Protein AF-A0A4D9DDW2-F1 (afdb_monomer_lite)

InterPro domains:
  IPR003000 Sirtuin family [PF02146] (9-164)
  IPR026590 Sirtuin family, catalytic core domain [PS50305] (1-225)
  IPR026591 Sirtuin, catalytic core small domain superfamily [G3DSA:3.30.1600.10] (3-134)
  IPR029035 DHS-like NAD/FAD-binding domain superfamily [SSF52467] (3-214)
  IPR050134 NAD-dependent sirtuin protein deacylases [PTHR11085] (6-214)

Foldseek 3Di:
DQQVVVLLVDAAALLLLLLQCCVPVLNQDQAAEDCDQSCNNVVSPNDHYQNQFYHQQWKAFPPPRDIDGVVVQVVVQCVQCVVQCVVQPDPPQDDADPNRDTDRPPRDCPSRDHDADPVPRGDMDRGGADVVGDRDPVSLVVLLVSLVPHQAEEAAADQCPDVSVVVSQVVCLVVVREYEYEYADHHVCVVVVRDYHYDRDHRSVVSSVVSVVSVVVVVVVVVVD

Radius of gyration: 20.74 Å; chains: 1; bounding box: 51×39×64 Å

Sequence (225 aa):
MLGYHRFSRAQPNKGHRALAALENDVGTLGLIISQNVDGLHQRAGSKRVLDLHGRNDRIVCLSCGLQIPRRGFQAALEELNQQWVRQNVPATTLEMFSDGDVDLENAVFEDFAVPSCEACGGVLKPAVVFYGDVVPSAVVQEAFAAVDAADAVLVAGTSLMVYSSWRFVLDSAKKGKPILVVNQGQTRAEREGVPHLKIEKGCGEVLEGAVQALLGSRVEQCEGR

pLDDT: mean 90.43, std 12.11, range [44.06, 98.69]

Organism: NCBI:txid1027361

Secondary structure (DSSP, 8-state):
-HHHHHHHH----HHHHHHHHIIIII-----EEE--SS-HHHHTT--SEEETTEEEEEEEETTT--EEEHHHHHHHHHHHTHHHHHHHS-TT---B-TTS-B--TT---TT---PPPTTTSPPEEEEE--TTPPPPHHHHHHHHHHHHH-S-EEEES----SHHHHHHHHHHHHTT--EEEE-SS--HHHHTT---EEE-S-HHHHHHHHHHHHHHHHHHHHHT-

Structure (mmCIF, N/CA/C/O backbone):
data_AF-A0A4D9DDW2-F1
#
_entry.id   AF-A0A4D9DDW2-F1
#
loop_
_atom_site.group_PDB
_atom_site.id
_atom_site.type_symbol
_atom_site.label_atom_id
_atom_site.label_alt_id
_atom_site.label_comp_id
_atom_site.label_asym_id
_atom_site.label_entity_id
_atom_site.label_seq_id
_atom_site.pdbx_PDB_ins_code
_atom_site.Cartn_x
_atom_site.Cartn_y
_atom_site.Cartn_z
_atom_site.occupancy
_atom_site.B_iso_or_equiv
_atom_site.auth_seq_id
_atom_site.auth_comp_id
_atom_site.auth_asym_id
_atom_site.auth_atom_id
_atom_site.pdbx_PDB_model_num
ATOM 1 N N . MET A 1 1 ? 15.566 0.451 -13.259 1.00 63.38 1 MET A N 1
ATOM 2 C CA . MET A 1 1 ? 16.609 -0.604 -13.284 1.00 63.38 1 MET A CA 1
ATOM 3 C C . MET A 1 1 ? 17.452 -0.562 -12.015 1.00 63.38 1 MET A C 1
ATOM 5 O O . MET A 1 1 ? 17.464 -1.527 -11.268 1.00 63.38 1 MET A O 1
ATOM 9 N N . LEU A 1 2 ? 18.078 0.577 -11.717 1.00 69.81 2 LEU A N 1
ATOM 10 C CA . LEU A 1 2 ? 19.016 0.715 -10.601 1.00 69.81 2 LEU A CA 1
ATOM 11 C C . LEU A 1 2 ? 18.369 0.584 -9.209 1.00 69.81 2 LEU A C 1
ATOM 13 O O . LEU A 1 2 ? 18.884 -0.151 -8.368 1.00 69.81 2 LEU A O 1
ATOM 17 N N . GLY A 1 3 ? 17.213 1.205 -8.963 1.00 73.31 3 GLY A N 1
ATOM 18 C CA . GLY A 1 3 ? 16.612 1.141 -7.627 1.00 73.31 3 GLY A CA 1
ATOM 19 C C . GLY A 1 3 ? 15.813 -0.128 -7.310 1.00 73.31 3 GLY A C 1
ATOM 20 O O . GLY A 1 3 ? 15.573 -0.425 -6.137 1.00 73.31 3 GLY A O 1
ATOM 21 N N . TYR A 1 4 ? 15.496 -0.961 -8.310 1.00 78.75 4 TYR A N 1
ATOM 22 C CA . TYR A 1 4 ? 14.772 -2.218 -8.081 1.00 78.75 4 TYR A CA 1
ATOM 23 C C . TYR A 1 4 ? 15.550 -3.185 -7.175 1.00 78.75 4 TYR A C 1
ATOM 25 O O . TYR A 1 4 ? 14.960 -3.850 -6.323 1.00 78.75 4 TYR A O 1
ATOM 33 N N . HIS A 1 5 ? 16.882 -3.251 -7.300 1.00 75.38 5 HIS A N 1
ATOM 34 C CA . HIS A 1 5 ? 17.701 -4.150 -6.477 1.00 75.38 5 HIS A CA 1
ATOM 35 C C . HIS A 1 5 ? 17.573 -3.852 -4.985 1.00 75.38 5 HIS A C 1
ATOM 37 O O . HIS A 1 5 ? 17.355 -4.774 -4.201 1.00 75.38 5 HIS A O 1
ATOM 43 N N . ARG A 1 6 ? 17.663 -2.582 -4.572 1.00 72.62 6 ARG A N 1
ATOM 44 C CA . ARG A 1 6 ? 17.485 -2.221 -3.154 1.00 72.62 6 ARG A CA 1
ATOM 45 C C . ARG A 1 6 ? 16.043 -2.430 -2.705 1.00 72.62 6 ARG A C 1
ATOM 47 O O . ARG A 1 6 ? 15.831 -3.020 -1.648 1.00 72.62 6 ARG A O 1
ATOM 54 N N . PHE A 1 7 ? 15.077 -2.033 -3.530 1.00 79.12 7 PHE A N 1
ATOM 55 C CA . PHE A 1 7 ? 13.654 -2.227 -3.258 1.00 79.12 7 PHE A CA 1
ATOM 56 C C . PHE A 1 7 ? 13.311 -3.704 -3.000 1.00 79.12 7 PHE A C 1
ATOM 58 O O . PHE A 1 7 ? 12.722 -4.046 -1.978 1.00 79.12 7 PHE A O 1
ATOM 65 N N . SER A 1 8 ? 13.785 -4.611 -3.860 1.00 83.44 8 SER A N 1
ATOM 66 C CA . SER A 1 8 ? 13.561 -6.059 -3.736 1.00 83.44 8 SER A CA 1
ATOM 67 C C . SER A 1 8 ? 14.172 -6.688 -2.474 1.00 83.44 8 SER A C 1
ATOM 69 O O . SER A 1 8 ? 13.713 -7.736 -2.017 1.00 83.44 8 SER A O 1
ATOM 71 N N . ARG A 1 9 ? 15.194 -6.052 -1.884 1.00 86.94 9 ARG A N 1
ATOM 72 C CA . ARG A 1 9 ? 15.900 -6.527 -0.682 1.00 86.94 9 ARG A CA 1
ATOM 73 C C . ARG A 1 9 ? 15.288 -6.024 0.621 1.00 86.94 9 ARG A C 1
ATOM 75 O O . ARG A 1 9 ? 15.605 -6.593 1.668 1.00 86.94 9 ARG A O 1
ATOM 82 N N . ALA A 1 10 ? 14.434 -4.997 0.571 1.00 90.19 10 ALA A N 1
ATOM 83 C CA . ALA A 1 10 ? 13.737 -4.471 1.743 1.00 90.19 10 ALA A CA 1
ATOM 84 C C . ALA A 1 10 ? 13.052 -5.612 2.501 1.00 90.19 10 ALA A C 1
ATOM 86 O O . ALA A 1 10 ? 12.566 -6.547 1.874 1.00 90.19 10 ALA A O 1
ATOM 87 N N . GLN A 1 11 ? 13.034 -5.579 3.832 1.00 95.31 11 GLN A N 1
ATOM 88 C CA . GLN A 1 11 ? 12.403 -6.616 4.654 1.00 95.31 11 GLN A CA 1
ATOM 89 C C . GLN A 1 11 ? 11.214 -6.037 5.418 1.00 95.31 11 GLN A C 1
ATOM 91 O O . GLN A 1 11 ? 11.237 -4.851 5.759 1.00 95.31 11 GLN A O 1
ATOM 96 N N . PRO A 1 12 ? 10.191 -6.851 5.731 1.00 97.44 12 PRO A N 1
ATOM 97 C CA . PRO A 1 12 ? 9.086 -6.374 6.540 1.00 97.44 12 PRO A CA 1
ATOM 98 C C . PRO A 1 12 ? 9.572 -5.863 7.900 1.00 97.44 12 PRO A C 1
ATOM 100 O O . PRO A 1 12 ? 10.437 -6.464 8.543 1.00 97.44 12 PRO A O 1
ATOM 103 N N . ASN A 1 13 ? 9.005 -4.750 8.354 1.00 96.62 13 ASN A N 1
ATOM 104 C CA . ASN A 1 13 ? 9.287 -4.178 9.673 1.00 96.62 13 ASN A CA 1
ATOM 105 C C . ASN A 1 13 ? 8.282 -4.675 10.736 1.00 96.62 13 ASN A C 1
ATOM 107 O O . ASN A 1 13 ? 7.424 -5.518 10.459 1.00 96.62 13 ASN A O 1
ATOM 111 N N . LYS A 1 14 ? 8.389 -4.142 11.960 1.00 97.31 14 LYS A N 1
ATOM 112 C CA . LYS A 1 14 ? 7.496 -4.474 13.082 1.00 97.31 14 LYS A CA 1
ATOM 113 C C . LYS A 1 14 ? 6.016 -4.257 12.762 1.00 97.31 14 LYS A C 1
ATOM 115 O O . LYS A 1 14 ? 5.213 -5.122 13.072 1.00 97.31 14 LYS A O 1
ATOM 120 N N . GLY A 1 15 ? 5.669 -3.159 12.087 1.00 97.50 15 GLY A N 1
ATOM 121 C CA . GLY A 1 15 ? 4.284 -2.854 11.717 1.00 97.50 15 GLY A CA 1
ATOM 122 C C . GLY A 1 15 ? 3.691 -3.895 10.770 1.00 97.50 15 GLY A C 1
ATOM 123 O O . GLY A 1 15 ? 2.582 -4.363 10.996 1.00 97.50 15 GLY A O 1
ATOM 124 N N . HIS A 1 16 ? 4.453 -4.337 9.765 1.00 98.50 16 HIS A N 1
ATOM 125 C CA . HIS A 1 16 ? 3.994 -5.387 8.850 1.00 98.50 16 HIS A CA 1
ATOM 126 C C . HIS A 1 16 ? 3.735 -6.708 9.583 1.00 98.50 16 HIS A C 1
ATOM 128 O O . HIS A 1 16 ? 2.687 -7.320 9.396 1.00 98.50 16 HIS A O 1
ATOM 134 N N . ARG A 1 17 ? 4.670 -7.125 10.449 1.00 98.44 17 ARG A N 1
ATOM 135 C CA . ARG A 1 17 ? 4.512 -8.341 11.261 1.00 98.44 17 ARG A CA 1
ATOM 136 C C . ARG A 1 17 ? 3.349 -8.228 12.242 1.00 98.44 17 ARG A C 1
ATOM 138 O O . ARG A 1 17 ? 2.599 -9.181 12.393 1.00 98.44 17 ARG A O 1
ATOM 145 N N . ALA A 1 18 ? 3.170 -7.067 12.866 1.00 98.25 18 ALA A N 1
ATOM 146 C CA . ALA A 1 18 ? 2.064 -6.830 13.782 1.00 98.25 18 ALA A CA 1
ATOM 147 C C . ALA A 1 18 ? 0.709 -6.892 13.065 1.00 98.25 18 ALA A C 1
ATOM 149 O O . ALA A 1 18 ? -0.207 -7.528 13.568 1.00 98.25 18 ALA A O 1
ATOM 150 N N . LEU A 1 19 ? 0.581 -6.316 11.864 1.00 98.31 19 LEU A N 1
ATOM 151 C CA . LEU A 1 19 ? -0.639 -6.452 11.059 1.00 98.31 19 LEU A CA 1
ATOM 152 C C . LEU A 1 19 ? -0.903 -7.913 10.669 1.00 98.31 19 LEU A C 1
ATOM 154 O O . LEU A 1 19 ? -2.036 -8.374 10.778 1.00 98.31 19 LEU A O 1
ATOM 158 N N . ALA A 1 20 ? 0.131 -8.663 10.280 1.00 98.38 20 ALA A N 1
ATOM 159 C CA . ALA A 1 20 ? -0.001 -10.094 10.019 1.00 98.38 20 ALA A CA 1
ATOM 160 C C . ALA A 1 20 ? -0.445 -10.877 11.270 1.00 98.38 20 ALA A C 1
ATOM 162 O O . ALA A 1 20 ? -1.274 -11.774 11.149 1.00 98.38 20 ALA A O 1
ATOM 163 N N . ALA A 1 21 ? 0.038 -10.523 12.463 1.00 97.94 21 ALA A N 1
ATOM 164 C CA . ALA A 1 21 ? -0.393 -11.138 13.719 1.00 97.94 21 ALA A CA 1
ATOM 165 C C . ALA A 1 21 ? -1.830 -10.739 14.110 1.00 97.94 21 ALA A C 1
ATOM 167 O O . ALA A 1 21 ? -2.610 -11.581 14.551 1.00 97.94 21 ALA A O 1
ATOM 168 N N . LEU A 1 22 ? -2.234 -9.481 13.891 1.00 97.69 22 LEU A N 1
ATOM 169 C CA . LEU A 1 22 ? -3.623 -9.045 14.098 1.00 97.69 22 LEU A CA 1
ATOM 170 C C . LEU A 1 22 ? -4.607 -9.804 13.194 1.00 97.69 22 LEU A C 1
ATOM 172 O O . LEU A 1 22 ? -5.742 -10.058 13.597 1.00 97.69 22 LEU A O 1
ATOM 176 N N . GLU A 1 23 ? -4.178 -10.176 11.986 1.00 97.75 23 GLU A N 1
ATOM 177 C CA . GLU A 1 23 ? -4.956 -11.007 11.064 1.00 97.75 23 GLU A CA 1
ATOM 178 C C . GLU A 1 23 ? -4.954 -12.485 11.474 1.00 97.75 23 GLU A C 1
ATOM 180 O O . GLU A 1 23 ? -6.019 -13.081 11.609 1.00 97.75 23 GLU A O 1
ATOM 185 N N . ASN A 1 24 ? -3.774 -13.083 11.654 1.00 96.88 24 ASN A N 1
ATOM 186 C CA . ASN A 1 24 ? -3.632 -14.535 11.768 1.00 96.88 24 ASN A CA 1
ATOM 187 C C . ASN A 1 24 ? -3.796 -15.062 13.201 1.00 96.88 24 ASN A C 1
ATOM 189 O O . ASN A 1 24 ? -4.373 -16.132 13.379 1.00 96.88 24 ASN A O 1
ATOM 193 N N . ASP A 1 25 ? -3.309 -14.325 14.200 1.00 96.38 25 ASP A N 1
ATOM 194 C CA . ASP A 1 25 ? -3.212 -14.805 15.586 1.00 96.38 25 ASP A CA 1
ATOM 195 C C . ASP A 1 25 ? -4.316 -14.197 16.462 1.00 96.38 25 ASP A C 1
ATOM 197 O O . ASP A 1 25 ? -4.938 -14.873 17.284 1.00 96.38 25 ASP A O 1
ATOM 201 N N . VAL A 1 26 ? -4.603 -12.905 16.266 1.00 95.81 26 VAL A N 1
ATOM 202 C CA . VAL A 1 26 ? -5.684 -12.210 16.980 1.00 95.81 26 VAL A CA 1
ATOM 203 C C . VAL A 1 26 ? -7.017 -12.369 16.241 1.00 95.81 26 VAL A C 1
ATOM 205 O O . VAL A 1 26 ? -8.050 -12.573 16.877 1.00 95.81 26 VAL A O 1
ATOM 208 N N . GLY A 1 27 ? -7.032 -12.325 14.910 1.00 95.12 27 GLY A N 1
ATOM 209 C CA . GLY A 1 27 ? -8.257 -12.478 14.117 1.00 95.12 27 GLY A CA 1
ATOM 210 C C . GLY A 1 27 ? -9.187 -11.261 14.145 1.00 95.12 27 GLY A C 1
ATOM 211 O O . GLY A 1 27 ? -10.382 -11.404 13.908 1.00 95.12 27 GLY A O 1
ATOM 212 N N . THR A 1 28 ? -8.668 -10.069 14.456 1.00 95.06 28 THR A N 1
ATOM 213 C CA . THR A 1 28 ? -9.441 -8.811 14.471 1.00 95.06 28 THR A CA 1
ATOM 214 C C . THR A 1 28 ? -9.225 -7.961 13.223 1.00 95.06 28 THR A C 1
ATOM 216 O O . THR A 1 28 ? -10.014 -7.056 12.958 1.00 95.06 28 THR A O 1
ATOM 219 N N . LEU A 1 29 ? -8.180 -8.233 12.432 1.00 97.25 29 LEU A N 1
ATOM 220 C CA . LEU A 1 29 ? -7.909 -7.486 11.206 1.00 97.25 29 LEU A CA 1
ATOM 221 C C . LEU A 1 29 ? -8.672 -8.068 10.007 1.00 97.25 29 LEU A C 1
ATOM 223 O O . LEU A 1 29 ? -8.428 -9.192 9.565 1.00 97.25 29 LEU A O 1
ATOM 227 N N . GLY A 1 30 ? -9.588 -7.265 9.461 1.00 97.00 30 GLY A N 1
ATOM 228 C CA . GLY A 1 30 ? -10.365 -7.561 8.256 1.00 97.00 30 GLY A CA 1
ATOM 229 C C . GLY A 1 30 ? -9.503 -7.580 6.992 1.00 97.00 30 GLY A C 1
ATOM 230 O O . GLY A 1 30 ? -9.050 -8.630 6.557 1.00 97.00 30 GLY A O 1
ATOM 231 N N . LEU A 1 31 ? -9.266 -6.419 6.392 1.00 98.31 31 LEU A N 1
ATOM 232 C CA . LEU A 1 31 ? -8.501 -6.272 5.152 1.00 98.31 31 LEU A CA 1
ATOM 233 C C . LEU A 1 31 ? -7.444 -5.181 5.329 1.00 98.31 31 LEU A C 1
ATOM 235 O O . LEU A 1 31 ? -7.731 -4.133 5.907 1.00 98.31 31 LEU A O 1
ATOM 239 N N . ILE A 1 32 ? -6.245 -5.396 4.789 1.00 98.69 32 ILE A N 1
ATOM 240 C CA . ILE A 1 32 ? -5.238 -4.341 4.643 1.00 98.69 32 ILE A CA 1
ATOM 241 C C . ILE A 1 32 ? -5.415 -3.689 3.274 1.00 98.69 32 ILE A C 1
ATOM 243 O O . ILE A 1 32 ? -5.198 -4.336 2.255 1.00 98.69 32 ILE A O 1
ATOM 247 N N . ILE A 1 33 ? -5.752 -2.400 3.241 1.00 98.62 33 ILE A N 1
ATOM 248 C CA . ILE A 1 33 ? -5.715 -1.592 2.015 1.00 98.62 33 ILE A CA 1
ATOM 249 C C . ILE A 1 33 ? -4.378 -0.851 2.001 1.00 98.62 33 ILE A C 1
ATOM 251 O O . ILE A 1 33 ? -4.193 0.108 2.752 1.00 98.62 33 ILE A O 1
ATOM 255 N N . SER A 1 34 ? -3.432 -1.303 1.177 1.00 98.00 34 SER A N 1
ATOM 256 C CA . SER A 1 34 ? -2.082 -0.732 1.145 1.00 98.00 34 SER A CA 1
ATOM 257 C C . SER A 1 34 ? -1.909 0.247 -0.011 1.00 98.00 34 SER A C 1
ATOM 259 O O . SER A 1 34 ? -2.247 -0.054 -1.152 1.00 98.00 34 SER A O 1
ATOM 261 N N . GLN A 1 35 ? -1.356 1.423 0.290 1.00 96.88 35 GLN A N 1
ATOM 262 C CA . GLN A 1 35 ? -0.853 2.369 -0.716 1.00 96.88 35 GLN A CA 1
ATOM 263 C C . GLN A 1 35 ? 0.561 1.997 -1.179 1.00 96.88 35 GLN A C 1
ATOM 265 O O . GLN A 1 35 ? 1.034 2.490 -2.197 1.00 96.88 35 GLN A O 1
ATOM 270 N N . ASN A 1 36 ? 1.253 1.144 -0.425 1.00 95.75 36 ASN A N 1
ATOM 271 C CA . ASN A 1 36 ? 2.618 0.769 -0.741 1.00 95.75 36 ASN A CA 1
ATOM 272 C C . ASN A 1 36 ? 2.625 -0.235 -1.895 1.00 95.75 36 ASN A C 1
ATOM 274 O O . ASN A 1 36 ? 1.768 -1.111 -1.981 1.00 95.75 36 ASN A O 1
ATOM 278 N N . VAL A 1 37 ? 3.653 -0.150 -2.736 1.00 94.94 37 VAL A N 1
ATOM 279 C CA . VAL A 1 37 ? 3.853 -1.048 -3.887 1.00 94.94 37 VAL A CA 1
ATOM 280 C C . VAL A 1 37 ? 4.949 -2.098 -3.636 1.00 94.94 37 VAL A C 1
ATOM 282 O O . VAL A 1 37 ? 5.365 -2.801 -4.559 1.00 94.94 37 VAL A O 1
ATOM 285 N N . ASP A 1 38 ? 5.437 -2.186 -2.391 1.00 93.50 38 ASP A N 1
ATOM 286 C CA . ASP A 1 38 ? 6.614 -2.957 -1.942 1.00 93.50 38 ASP A CA 1
ATOM 287 C C . ASP A 1 38 ? 6.373 -4.439 -1.668 1.00 93.50 38 ASP A C 1
ATOM 289 O O . ASP A 1 38 ? 7.294 -5.259 -1.713 1.00 93.50 38 ASP A O 1
ATOM 293 N N . GLY A 1 39 ? 5.123 -4.789 -1.400 1.00 94.69 39 GLY A N 1
ATOM 294 C CA . GLY A 1 39 ? 4.728 -6.134 -1.051 1.00 94.69 39 GLY A CA 1
ATOM 295 C C . GLY A 1 39 ? 5.246 -6.700 0.248 1.00 94.69 39 GLY A C 1
ATOM 296 O O . GLY A 1 39 ? 5.248 -7.921 0.434 1.00 94.69 39 GLY A O 1
ATOM 297 N N . LEU A 1 40 ? 5.654 -5.833 1.165 1.00 96.94 40 LEU A N 1
ATOM 298 C CA . LEU A 1 40 ? 6.143 -6.239 2.468 1.00 96.94 40 LEU A CA 1
ATOM 299 C C . LEU A 1 40 ? 5.035 -6.807 3.361 1.00 96.94 40 LEU A C 1
ATOM 301 O O . LEU A 1 40 ? 5.341 -7.636 4.214 1.00 96.94 40 LEU A O 1
ATOM 305 N N . HIS A 1 41 ? 3.762 -6.459 3.145 1.00 98.06 41 HIS A N 1
ATOM 306 C CA . HIS A 1 41 ? 2.638 -7.065 3.874 1.00 98.06 41 HIS A CA 1
ATOM 307 C C . HIS A 1 41 ? 2.526 -8.571 3.616 1.00 98.06 41 HIS A C 1
ATOM 309 O O . HIS A 1 41 ? 2.523 -9.372 4.547 1.00 98.06 41 HIS A O 1
ATOM 315 N N . GLN A 1 42 ? 2.514 -8.975 2.347 1.00 97.44 42 GLN A N 1
ATOM 316 C CA . GLN A 1 42 ? 2.413 -10.379 1.952 1.00 97.44 42 GLN A CA 1
ATOM 317 C C . GLN A 1 42 ? 3.653 -11.151 2.406 1.00 97.44 42 GLN A C 1
ATOM 319 O O . GLN A 1 42 ? 3.548 -12.258 2.926 1.00 97.44 42 GLN A O 1
ATOM 324 N N . ARG A 1 43 ? 4.839 -10.537 2.301 1.00 96.75 43 ARG A N 1
ATOM 325 C CA . ARG A 1 43 ? 6.089 -11.123 2.812 1.00 96.75 43 ARG A CA 1
ATOM 326 C C . ARG A 1 43 ? 6.129 -11.238 4.337 1.00 96.75 43 ARG A C 1
ATOM 328 O O . ARG A 1 43 ? 6.865 -12.075 4.846 1.00 96.75 43 ARG A O 1
ATOM 335 N N . ALA A 1 44 ? 5.364 -10.420 5.059 1.00 98.00 44 ALA A N 1
ATOM 336 C CA . ALA A 1 44 ? 5.187 -10.546 6.504 1.00 98.00 44 ALA A CA 1
ATOM 337 C C . ALA A 1 44 ? 4.180 -11.634 6.903 1.00 98.00 44 ALA A C 1
ATOM 339 O O . ALA A 1 44 ? 4.084 -11.942 8.087 1.00 98.00 44 ALA A O 1
ATOM 340 N N . GLY A 1 45 ? 3.443 -12.205 5.943 1.00 98.00 45 GLY A N 1
ATOM 341 C CA . GLY A 1 45 ? 2.436 -13.237 6.182 1.00 98.00 45 GLY A CA 1
ATOM 342 C C . GLY A 1 45 ? 0.992 -12.733 6.228 1.00 98.00 45 GLY A C 1
ATOM 343 O O . GLY A 1 45 ? 0.100 -13.521 6.548 1.00 98.00 45 GLY A O 1
ATOM 344 N N . SER A 1 46 ? 0.729 -11.462 5.903 1.00 98.44 46 SER A N 1
ATOM 345 C CA . SER A 1 46 ? -0.648 -10.992 5.706 1.00 98.44 46 SER A CA 1
ATOM 346 C C . SER A 1 46 ? -1.268 -11.666 4.482 1.00 98.44 46 SER A C 1
ATOM 348 O O . SER A 1 46 ? -0.639 -11.720 3.421 1.00 98.44 46 SER A O 1
ATOM 350 N N . LYS A 1 47 ? -2.498 -12.170 4.612 1.00 97.81 47 LYS A N 1
ATOM 351 C CA . LYS A 1 47 ? -3.182 -12.925 3.547 1.00 97.81 47 LYS A CA 1
ATOM 352 C C . LYS A 1 47 ? -4.216 -12.069 2.830 1.00 97.81 47 LYS A C 1
ATOM 354 O O . LYS A 1 47 ? -4.338 -12.158 1.611 1.00 97.81 47 LYS A O 1
ATOM 359 N N . ARG A 1 48 ? -4.933 -11.216 3.563 1.00 97.81 48 ARG A N 1
ATOM 360 C CA . ARG A 1 48 ? -5.939 -10.298 3.017 1.00 97.81 48 ARG A CA 1
ATOM 361 C C . ARG A 1 48 ? -5.346 -8.905 2.831 1.00 97.81 48 ARG A C 1
ATOM 363 O O . ARG A 1 48 ? -5.445 -8.041 3.704 1.00 97.81 48 ARG A O 1
ATOM 370 N N . VAL A 1 49 ? -4.733 -8.697 1.666 1.00 98.44 49 VAL A N 1
ATOM 371 C CA . VAL A 1 49 ? -4.126 -7.420 1.268 1.00 98.44 49 VAL A CA 1
ATOM 372 C C . VAL A 1 49 ? -4.663 -6.988 -0.091 1.00 98.44 49 VAL A C 1
ATOM 374 O O . VAL A 1 49 ? -4.554 -7.729 -1.065 1.00 98.44 49 VAL A O 1
ATOM 377 N N . LEU A 1 50 ? -5.194 -5.771 -0.147 1.00 98.38 50 LEU A N 1
ATOM 378 C CA . LEU A 1 50 ? -5.586 -5.082 -1.366 1.00 98.38 50 LEU A CA 1
ATOM 379 C C . LEU A 1 50 ? -4.536 -4.014 -1.693 1.00 98.38 50 LEU A C 1
ATOM 381 O O . LEU A 1 50 ? -4.416 -3.006 -0.991 1.00 98.38 50 LEU A O 1
ATOM 385 N N . ASP A 1 51 ? -3.764 -4.243 -2.754 1.00 97.88 51 ASP A N 1
ATOM 386 C CA . ASP A 1 51 ? -2.700 -3.341 -3.199 1.00 97.88 51 ASP A CA 1
ATOM 387 C C . ASP A 1 51 ? -3.299 -2.179 -4.023 1.00 97.88 51 ASP A C 1
ATOM 389 O O . ASP A 1 51 ? -3.406 -2.240 -5.250 1.00 97.88 51 ASP A O 1
ATOM 393 N N . LEU A 1 52 ? -3.722 -1.107 -3.344 1.00 97.56 52 LEU A N 1
ATOM 394 C CA . LEU A 1 52 ? -4.476 0.011 -3.928 1.00 97.56 52 LEU A CA 1
ATOM 395 C C . LEU A 1 52 ? -3.726 0.706 -5.071 1.00 97.56 52 LEU A C 1
ATOM 397 O O . LEU A 1 52 ? -4.345 1.146 -6.038 1.00 97.56 52 LEU A O 1
ATOM 401 N N . HIS A 1 53 ? -2.404 0.839 -4.950 1.00 96.75 53 HIS A N 1
ATOM 402 C CA . HIS A 1 53 ? -1.545 1.457 -5.970 1.00 96.75 53 HIS A CA 1
ATOM 403 C C . HIS A 1 53 ? -0.772 0.421 -6.785 1.00 96.75 53 HIS A C 1
ATOM 405 O O . HIS A 1 53 ? 0.153 0.773 -7.512 1.00 96.75 53 HIS A O 1
ATOM 411 N N . GLY A 1 54 ? -1.176 -0.847 -6.710 1.00 95.31 54 GLY A N 1
ATOM 412 C CA . GLY A 1 54 ? -0.550 -1.937 -7.440 1.00 95.31 54 GLY A CA 1
ATOM 413 C C . GLY A 1 54 ? 0.761 -2.416 -6.817 1.00 95.31 54 GLY A C 1
ATOM 414 O O . GLY A 1 54 ? 0.975 -2.341 -5.610 1.00 95.31 54 GLY A O 1
ATOM 415 N N . ARG A 1 55 ? 1.624 -2.995 -7.652 1.00 93.75 55 ARG A N 1
ATOM 416 C CA . ARG A 1 55 ? 2.742 -3.846 -7.242 1.00 93.75 55 ARG A CA 1
ATOM 417 C C . ARG A 1 55 ? 3.974 -3.647 -8.103 1.00 93.75 55 ARG A C 1
ATOM 419 O O . ARG A 1 55 ? 3.936 -3.880 -9.309 1.00 93.75 55 ARG A O 1
ATOM 426 N N . ASN A 1 56 ? 5.091 -3.292 -7.472 1.00 92.00 56 ASN A N 1
ATOM 427 C CA . ASN A 1 56 ? 6.354 -3.067 -8.174 1.00 92.00 56 ASN A CA 1
ATOM 428 C C . ASN A 1 56 ? 7.125 -4.374 -8.453 1.00 92.00 56 ASN A C 1
ATOM 430 O O . ASN A 1 56 ? 8.022 -4.415 -9.291 1.00 92.00 56 ASN A O 1
ATOM 434 N N . ASP A 1 57 ? 6.758 -5.479 -7.797 1.00 93.19 57 ASP A N 1
ATOM 435 C CA . ASP A 1 57 ? 7.274 -6.822 -8.097 1.00 93.19 57 ASP A CA 1
ATOM 436 C C . ASP A 1 57 ? 6.595 -7.476 -9.317 1.00 93.19 57 ASP A C 1
ATOM 438 O O . ASP A 1 57 ? 6.893 -8.625 -9.659 1.00 93.19 57 ASP A O 1
ATOM 442 N N . ARG A 1 58 ? 5.727 -6.735 -10.020 1.00 94.94 58 ARG A N 1
ATOM 443 C CA . ARG A 1 58 ? 4.997 -7.177 -11.212 1.00 94.94 58 ARG A CA 1
ATOM 444 C C . ARG A 1 58 ? 5.143 -6.195 -12.370 1.00 94.94 58 ARG A C 1
ATOM 446 O O . ARG A 1 58 ? 5.338 -4.993 -12.196 1.00 94.94 58 ARG A O 1
ATOM 453 N N . ILE A 1 59 ? 5.008 -6.734 -13.572 1.00 96.44 59 ILE A N 1
ATOM 454 C CA . ILE A 1 59 ? 4.959 -6.008 -14.838 1.00 96.44 59 ILE A CA 1
ATOM 455 C C . ILE A 1 59 ? 3.643 -6.326 -15.517 1.00 96.44 59 ILE A C 1
ATOM 457 O O . ILE A 1 59 ? 3.222 -7.476 -15.492 1.00 96.44 59 ILE A O 1
ATOM 461 N N . VAL A 1 60 ? 3.019 -5.325 -16.128 1.00 96.69 60 VAL A N 1
ATOM 462 C CA . VAL A 1 60 ? 1.789 -5.459 -16.903 1.00 96.69 60 VAL A CA 1
ATOM 463 C C . VAL A 1 60 ? 2.013 -4.975 -18.332 1.00 96.69 60 VAL A C 1
ATOM 465 O O . VAL A 1 60 ? 2.646 -3.943 -18.560 1.00 96.69 60 VAL A O 1
ATOM 468 N N . CYS A 1 61 ? 1.494 -5.715 -19.308 1.00 97.12 61 CYS A N 1
ATOM 469 C CA . CYS A 1 61 ? 1.394 -5.233 -20.678 1.00 97.12 61 CYS A CA 1
ATOM 470 C C . CYS A 1 61 ? 0.190 -4.306 -20.828 1.00 97.12 61 CYS A C 1
ATOM 472 O O . CYS A 1 61 ? -0.936 -4.694 -20.522 1.00 97.12 61 CYS A O 1
ATOM 474 N N . LEU A 1 62 ? 0.413 -3.108 -21.363 1.00 95.19 62 LEU A N 1
ATOM 475 C CA . LEU A 1 62 ? -0.647 -2.121 -21.574 1.00 95.19 62 LEU A CA 1
ATOM 476 C C . LEU A 1 62 ? -1.584 -2.474 -22.738 1.00 95.19 62 LEU A C 1
ATOM 478 O O . LEU A 1 62 ? -2.676 -1.924 -22.827 1.00 95.19 62 LEU A O 1
ATOM 482 N N . SER A 1 63 ? -1.175 -3.390 -23.619 1.00 97.06 63 SER A N 1
ATOM 483 C CA . SER A 1 63 ? -1.969 -3.803 -24.780 1.00 97.06 63 SER A CA 1
ATOM 484 C C . SER A 1 63 ? -2.848 -5.021 -24.491 1.00 97.06 63 SER A C 1
ATOM 486 O O . SER A 1 63 ? -4.026 -5.012 -24.829 1.00 97.06 63 SER A O 1
ATOM 488 N N . CYS A 1 64 ? -2.296 -6.071 -23.872 1.00 96.75 64 CYS A N 1
ATOM 489 C CA . CYS A 1 64 ? -3.011 -7.337 -23.655 1.00 96.75 64 CYS A CA 1
ATOM 490 C C . CYS A 1 64 ? -3.305 -7.657 -22.181 1.00 96.75 64 CYS A C 1
ATOM 492 O O . CYS A 1 64 ? -3.945 -8.663 -21.893 1.00 96.75 64 CYS A O 1
ATOM 494 N N . GLY A 1 65 ? -2.823 -6.842 -21.237 1.00 95.19 65 GLY A N 1
ATOM 495 C CA . GLY A 1 65 ? -3.046 -7.045 -19.803 1.00 95.19 65 GLY A CA 1
ATOM 496 C C . GLY A 1 65 ? -2.233 -8.178 -19.169 1.00 95.19 65 GLY A C 1
ATOM 497 O O . GLY A 1 65 ? -2.371 -8.407 -17.967 1.00 95.19 65 GLY A O 1
ATOM 498 N N . LEU A 1 66 ? -1.373 -8.872 -19.931 1.00 96.44 66 LEU A N 1
ATOM 499 C CA . LEU A 1 66 ? -0.513 -9.932 -19.400 1.00 96.44 66 LEU A CA 1
ATOM 500 C C . LEU A 1 66 ? 0.321 -9.402 -18.230 1.00 96.44 66 LEU A C 1
ATOM 502 O O . LEU A 1 66 ? 1.025 -8.401 -18.377 1.00 96.44 66 LEU A O 1
ATOM 506 N N . GLN A 1 67 ? 0.265 -10.104 -17.097 1.00 96.31 67 GLN A N 1
ATOM 507 C CA . GLN A 1 67 ? 1.108 -9.822 -15.942 1.00 96.31 67 GLN A CA 1
ATOM 508 C C . GLN A 1 67 ? 2.235 -10.843 -15.817 1.00 96.31 67 GLN A C 1
ATOM 510 O O . GLN A 1 67 ? 1.990 -12.047 -15.856 1.00 96.31 67 GLN A O 1
ATOM 515 N N . ILE A 1 68 ? 3.460 -10.360 -15.618 1.00 96.00 68 ILE A N 1
ATOM 516 C CA . ILE A 1 68 ? 4.653 -11.190 -15.415 1.00 96.00 68 ILE A CA 1
ATOM 517 C C . ILE A 1 68 ? 5.438 -10.730 -14.177 1.00 96.00 68 ILE A C 1
ATOM 519 O O . ILE A 1 68 ? 5.351 -9.559 -13.787 1.00 96.00 68 ILE A O 1
ATOM 523 N N . PRO A 1 69 ? 6.236 -11.609 -13.543 1.00 95.50 69 PRO A N 1
ATOM 524 C CA . PRO A 1 69 ? 7.108 -11.214 -12.442 1.00 95.50 69 PRO A CA 1
ATOM 525 C C . PRO A 1 69 ? 8.145 -10.175 -12.884 1.00 95.50 69 PRO A C 1
ATOM 527 O O . PRO A 1 69 ? 8.854 -10.372 -13.875 1.00 95.50 69 PRO A O 1
ATOM 530 N N . ARG A 1 70 ? 8.318 -9.103 -12.099 1.00 94.19 70 ARG A N 1
ATOM 531 C CA . ARG A 1 70 ? 9.306 -8.053 -12.397 1.00 94.19 70 ARG A CA 1
ATOM 532 C C . ARG A 1 70 ? 10.730 -8.596 -12.433 1.00 94.19 70 ARG A C 1
ATOM 534 O O . ARG A 1 70 ? 11.524 -8.099 -13.216 1.00 94.19 70 ARG A O 1
ATOM 541 N N . ARG A 1 71 ? 11.060 -9.624 -11.642 1.00 92.25 71 ARG A N 1
ATOM 542 C CA . ARG A 1 71 ? 12.416 -10.203 -11.576 1.00 92.25 71 ARG A CA 1
ATOM 543 C C . ARG A 1 71 ? 12.948 -10.644 -12.945 1.00 92.25 71 ARG A C 1
ATOM 545 O O . ARG A 1 71 ? 14.084 -10.320 -13.266 1.00 92.25 71 ARG A O 1
ATOM 552 N N . GLY A 1 72 ? 12.144 -11.371 -13.725 1.00 92.38 72 GLY A N 1
ATOM 553 C CA . GLY A 1 72 ? 12.556 -11.857 -15.047 1.00 92.38 72 GLY A CA 1
ATOM 554 C C . GLY A 1 72 ? 12.733 -10.707 -16.035 1.00 92.38 72 GLY A C 1
ATOM 555 O O . GLY A 1 72 ? 13.787 -10.570 -16.647 1.00 92.38 72 GLY A O 1
ATOM 556 N N . PHE A 1 73 ? 11.746 -9.807 -16.086 1.00 94.25 73 PHE A N 1
ATOM 557 C CA . PHE A 1 73 ? 11.823 -8.585 -16.888 1.00 94.25 73 PHE A CA 1
ATOM 558 C C . PHE A 1 73 ? 13.041 -7.723 -16.523 1.00 94.25 73 PHE A C 1
ATOM 560 O O . PHE A 1 73 ? 13.697 -7.166 -17.393 1.00 94.25 73 PHE A O 1
ATOM 567 N N . GLN A 1 74 ? 13.354 -7.613 -15.231 1.00 92.62 74 GLN A N 1
ATOM 568 C CA . GLN A 1 74 ? 14.466 -6.813 -14.739 1.00 92.62 74 GLN A CA 1
ATOM 569 C C . GLN A 1 74 ? 15.817 -7.375 -15.190 1.00 92.62 74 GLN A C 1
ATOM 571 O O . GLN A 1 74 ? 16.672 -6.594 -15.594 1.00 92.62 74 GLN A O 1
ATOM 576 N N . ALA A 1 75 ? 15.989 -8.699 -15.163 1.00 91.56 75 ALA A N 1
ATOM 577 C CA . ALA A 1 75 ? 17.196 -9.347 -15.672 1.00 91.56 75 ALA A CA 1
ATOM 578 C C . ALA A 1 75 ? 17.367 -9.106 -17.181 1.00 91.56 75 ALA A C 1
ATOM 580 O O . ALA A 1 75 ? 18.440 -8.693 -17.608 1.00 91.56 75 ALA A O 1
ATOM 581 N N . ALA A 1 76 ? 16.293 -9.263 -17.964 1.00 92.94 76 ALA A N 1
ATOM 582 C CA . ALA A 1 76 ? 16.314 -8.983 -19.400 1.00 92.94 76 ALA A CA 1
ATOM 583 C C . ALA A 1 76 ? 16.631 -7.506 -19.699 1.00 92.94 76 ALA A C 1
ATOM 585 O O . ALA A 1 76 ? 17.429 -7.200 -20.580 1.00 92.94 76 ALA A O 1
ATOM 586 N N . LEU A 1 77 ? 16.047 -6.576 -18.934 1.00 92.75 77 LEU A N 1
ATOM 587 C CA . LEU A 1 77 ? 16.338 -5.147 -19.054 1.00 92.75 77 LEU A CA 1
ATOM 588 C C . LEU A 1 77 ? 17.816 -4.848 -18.759 1.00 92.75 77 LEU A C 1
ATOM 590 O O . LEU A 1 77 ? 18.430 -4.060 -19.465 1.00 92.75 77 LEU A O 1
ATOM 594 N N . GLU A 1 78 ? 18.397 -5.457 -17.728 1.00 90.75 78 GLU A N 1
ATOM 595 C CA . GLU A 1 78 ? 19.814 -5.269 -17.388 1.00 90.75 78 GLU A CA 1
ATOM 596 C C . GLU A 1 78 ? 20.747 -5.846 -18.447 1.00 90.75 78 GLU A C 1
ATOM 598 O O . GLU A 1 78 ? 21.738 -5.211 -18.796 1.00 90.75 78 GLU A O 1
ATOM 603 N N . GLU A 1 79 ? 20.417 -7.020 -18.980 1.00 92.12 79 GLU A N 1
ATOM 604 C CA . GLU A 1 79 ? 21.181 -7.674 -20.038 1.00 92.12 79 GLU A CA 1
ATOM 605 C C . GLU A 1 79 ? 21.217 -6.839 -21.322 1.00 92.12 79 GLU A C 1
ATOM 607 O O . GLU A 1 79 ? 22.295 -6.605 -21.865 1.00 92.12 79 GLU A O 1
ATOM 612 N N . LEU A 1 80 ? 20.070 -6.302 -21.748 1.00 93.31 80 LEU A N 1
ATOM 613 C CA . LEU A 1 80 ? 19.986 -5.437 -22.928 1.00 93.31 80 LEU A CA 1
ATOM 614 C C . LEU A 1 80 ? 20.759 -4.119 -22.773 1.00 93.31 80 LEU A C 1
ATOM 616 O O . LEU A 1 80 ? 21.188 -3.546 -23.768 1.00 93.31 80 LEU A O 1
ATOM 620 N N . ASN A 1 81 ? 20.947 -3.636 -21.541 1.00 91.81 81 ASN A N 1
ATOM 621 C CA . ASN A 1 81 ? 21.475 -2.296 -21.269 1.00 91.81 81 ASN A CA 1
ATOM 622 C C . ASN A 1 81 ? 22.833 -2.294 -20.554 1.00 91.81 81 ASN A C 1
ATOM 624 O O . ASN A 1 81 ? 23.230 -1.274 -19.990 1.00 91.81 81 ASN A O 1
ATOM 628 N N . GLN A 1 82 ? 23.584 -3.400 -20.570 1.00 88.50 82 GLN A N 1
ATOM 629 C CA . GLN A 1 82 ? 24.878 -3.475 -19.873 1.00 88.50 82 GLN A CA 1
ATOM 630 C C . GLN A 1 82 ? 25.869 -2.399 -20.336 1.00 88.50 82 GLN A C 1
ATOM 632 O O . GLN A 1 82 ? 26.577 -1.811 -19.518 1.00 88.50 82 GLN A O 1
ATOM 637 N N . GLN A 1 83 ? 25.933 -2.146 -21.645 1.00 88.12 83 GLN A N 1
ATOM 638 C CA . GLN A 1 83 ? 26.805 -1.118 -22.209 1.00 88.12 83 GLN A CA 1
ATOM 639 C C . GLN A 1 83 ? 26.332 0.283 -21.817 1.00 88.12 83 GLN A C 1
ATOM 641 O O . GLN A 1 83 ? 27.137 1.088 -21.350 1.00 88.12 83 GLN A O 1
ATOM 646 N N . TRP A 1 84 ? 25.025 0.528 -21.928 1.00 89.12 84 TRP A N 1
ATOM 647 C CA . TRP A 1 84 ? 24.407 1.793 -21.557 1.00 89.12 84 TRP A CA 1
ATOM 648 C C . TRP A 1 84 ? 24.714 2.174 -20.103 1.00 89.12 84 TRP A C 1
ATOM 650 O O . TRP A 1 84 ? 25.122 3.302 -19.832 1.00 89.12 84 TRP A O 1
ATOM 660 N N . VAL A 1 85 ? 24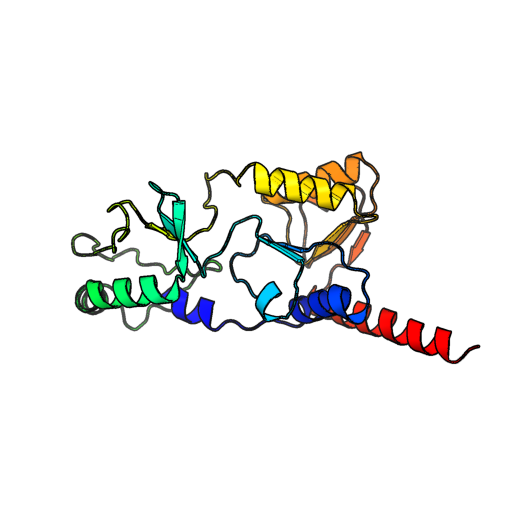.616 1.212 -19.174 1.00 83.69 85 VAL A N 1
ATOM 661 C CA . VAL A 1 85 ? 24.943 1.414 -17.750 1.00 83.69 85 VAL A CA 1
ATOM 662 C C . VAL A 1 85 ? 26.376 1.880 -17.557 1.00 83.69 85 VAL A C 1
ATOM 664 O O . VAL A 1 85 ? 26.611 2.831 -16.819 1.00 83.69 85 VAL A O 1
ATOM 667 N N . ARG A 1 86 ? 27.338 1.228 -18.223 1.00 81.38 86 ARG A N 1
ATOM 668 C CA . ARG A 1 86 ? 28.764 1.569 -18.091 1.00 81.38 86 ARG A CA 1
ATOM 669 C C . ARG A 1 86 ? 29.074 2.988 -18.564 1.00 81.38 86 ARG A C 1
ATOM 671 O O . ARG A 1 86 ? 30.041 3.572 -18.093 1.00 81.38 86 ARG A O 1
ATOM 678 N N . GLN A 1 87 ? 28.292 3.502 -19.509 1.00 83.56 87 GLN A N 1
ATOM 679 C CA . GLN A 1 87 ? 28.499 4.814 -20.113 1.00 83.56 87 GLN A CA 1
ATOM 680 C C . GLN A 1 87 ? 27.763 5.931 -19.365 1.00 83.56 87 GLN A C 1
ATOM 682 O O . GLN A 1 87 ? 28.288 7.035 -19.270 1.00 83.56 87 GLN A O 1
ATOM 687 N N . ASN A 1 88 ? 26.568 5.650 -18.835 1.00 79.69 88 ASN A N 1
ATOM 688 C CA . ASN A 1 88 ? 25.638 6.688 -18.380 1.00 79.69 88 ASN A CA 1
ATOM 689 C C . ASN A 1 88 ? 25.391 6.712 -16.867 1.00 79.69 88 ASN A C 1
ATOM 691 O O . ASN A 1 88 ? 24.772 7.651 -16.374 1.00 79.69 88 ASN A O 1
ATOM 695 N N . VAL A 1 89 ? 25.843 5.705 -16.115 1.00 76.44 89 VAL A N 1
ATOM 696 C CA . VAL A 1 89 ? 25.605 5.627 -14.667 1.00 76.44 89 VAL A CA 1
ATOM 697 C C . VAL A 1 89 ? 26.929 5.809 -13.922 1.00 76.44 89 VAL A C 1
ATOM 699 O O . VAL A 1 89 ? 27.752 4.889 -13.909 1.00 76.44 89 VAL A O 1
ATOM 702 N N . PRO A 1 90 ? 27.162 6.974 -13.284 1.00 71.44 90 PRO A N 1
ATOM 703 C CA . PRO A 1 90 ? 28.321 7.173 -12.425 1.00 71.44 90 PRO A CA 1
ATOM 704 C C . PRO A 1 90 ? 28.395 6.108 -11.328 1.00 71.44 90 PRO A C 1
ATOM 706 O O . PRO A 1 90 ? 27.391 5.744 -10.717 1.00 71.44 90 PRO A O 1
ATOM 709 N N . ALA A 1 91 ? 29.606 5.658 -10.991 1.00 64.56 91 ALA A N 1
ATOM 710 C CA . ALA A 1 91 ? 29.810 4.708 -9.892 1.00 64.56 91 ALA A CA 1
ATOM 711 C C . ALA A 1 91 ? 29.313 5.238 -8.525 1.00 64.56 91 ALA A C 1
ATOM 713 O O . ALA A 1 91 ? 29.143 4.467 -7.583 1.00 64.56 91 ALA A O 1
ATOM 714 N N . THR A 1 92 ? 29.086 6.550 -8.418 1.00 60.16 92 THR A N 1
ATOM 715 C CA . THR A 1 92 ? 28.676 7.269 -7.207 1.00 60.16 92 THR A CA 1
ATOM 716 C C . THR A 1 92 ? 27.172 7.523 -7.102 1.00 60.16 92 THR A C 1
ATOM 718 O O . THR A 1 92 ? 26.759 8.157 -6.133 1.00 60.16 92 THR A O 1
ATOM 721 N N . THR A 1 93 ? 26.340 7.068 -8.047 1.00 63.50 93 THR A N 1
ATOM 722 C CA . THR A 1 93 ? 24.888 7.302 -7.993 1.00 63.50 93 THR A CA 1
ATOM 723 C C . THR A 1 93 ? 24.277 6.598 -6.774 1.00 63.50 93 THR A C 1
ATOM 725 O O . THR A 1 93 ? 24.087 5.380 -6.757 1.00 63.50 93 THR A O 1
ATOM 728 N N . LEU A 1 94 ? 24.024 7.372 -5.715 1.00 52.31 94 LEU A N 1
ATOM 729 C CA . LEU A 1 94 ? 23.604 6.886 -4.396 1.00 52.31 94 LEU A CA 1
ATOM 730 C C . LEU A 1 94 ? 22.237 7.413 -3.948 1.00 52.31 94 LEU A C 1
ATOM 732 O O . LEU A 1 94 ? 21.670 6.836 -3.014 1.00 52.31 94 LEU A O 1
ATOM 736 N N . GLU A 1 95 ? 21.705 8.449 -4.596 1.00 54.31 95 GLU A N 1
ATOM 737 C CA . GLU A 1 95 ? 20.424 9.048 -4.220 1.00 54.31 95 GLU A CA 1
ATOM 738 C C . GLU A 1 95 ? 19.266 8.319 -4.910 1.00 54.31 95 GLU A C 1
ATOM 740 O O . GLU A 1 95 ? 19.206 8.186 -6.132 1.00 54.31 95 GLU A O 1
ATOM 745 N N . MET A 1 96 ? 18.386 7.757 -4.080 1.00 57.16 96 MET A N 1
ATOM 746 C CA . MET A 1 96 ? 17.235 6.951 -4.474 1.00 57.16 96 MET A CA 1
ATOM 747 C C . MET A 1 96 ? 15.981 7.476 -3.786 1.00 57.16 96 MET A C 1
ATOM 749 O O . MET A 1 96 ? 16.002 7.719 -2.577 1.00 57.16 96 MET A O 1
ATOM 753 N N . PHE A 1 97 ? 14.884 7.562 -4.533 1.00 57.47 97 PHE A N 1
ATOM 754 C CA . PHE A 1 97 ? 13.568 7.916 -4.008 1.00 57.47 97 PHE A CA 1
ATOM 755 C C . PHE A 1 97 ? 12.837 6.696 -3.415 1.00 57.47 97 PHE A C 1
ATOM 757 O O . PHE A 1 97 ? 13.283 5.549 -3.524 1.00 57.47 97 PHE A O 1
ATOM 764 N N . SER A 1 98 ? 11.715 6.940 -2.733 1.00 50.91 98 SER A N 1
ATOM 765 C CA . SER A 1 98 ? 10.967 5.929 -1.967 1.00 50.91 98 SER A CA 1
ATOM 766 C C . SER A 1 98 ? 10.261 4.863 -2.817 1.00 50.91 98 SER A C 1
ATOM 768 O O . SER A 1 98 ? 9.976 3.779 -2.310 1.00 50.91 98 SER A O 1
ATOM 770 N N . ASP A 1 99 ? 9.998 5.129 -4.093 1.00 57.00 99 ASP A N 1
ATOM 771 C CA . ASP A 1 99 ? 9.456 4.186 -5.086 1.00 57.00 99 ASP A CA 1
ATOM 772 C C . ASP A 1 99 ? 10.543 3.375 -5.816 1.00 57.00 99 ASP A C 1
ATOM 774 O O . ASP A 1 99 ? 10.238 2.436 -6.559 1.00 57.00 99 ASP A O 1
ATOM 778 N N . GLY A 1 100 ? 11.817 3.670 -5.541 1.00 60.00 100 GLY A N 1
ATOM 779 C CA . GLY A 1 100 ? 12.959 3.030 -6.180 1.00 60.00 100 GLY A CA 1
ATOM 780 C C . GLY A 1 100 ? 13.448 3.745 -7.439 1.00 60.00 100 GLY A C 1
ATOM 781 O O . GLY A 1 100 ? 14.219 3.144 -8.194 1.00 60.00 100 GLY A O 1
ATOM 782 N N . ASP A 1 101 ? 13.049 4.994 -7.664 1.00 67.38 101 ASP A N 1
ATOM 783 C CA . ASP A 1 101 ? 13.63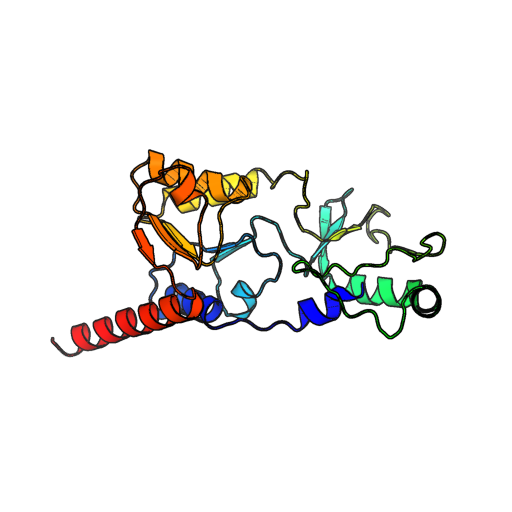4 5.819 -8.715 1.00 67.38 101 ASP A CA 1
ATOM 784 C C . ASP A 1 101 ? 15.046 6.288 -8.347 1.00 67.38 101 ASP A C 1
ATOM 786 O O . ASP A 1 101 ? 15.415 6.416 -7.176 1.00 67.38 101 ASP A O 1
ATOM 790 N N . VAL A 1 102 ? 15.864 6.482 -9.379 1.00 69.25 102 VAL A N 1
ATOM 791 C CA . VAL A 1 102 ? 17.244 6.964 -9.291 1.00 69.25 102 VAL A CA 1
ATOM 792 C C . VAL A 1 102 ? 17.360 8.151 -10.219 1.00 69.25 102 VAL A C 1
ATOM 794 O O . VAL A 1 102 ? 16.967 8.045 -11.382 1.00 69.25 102 VAL A O 1
ATOM 797 N N . ASP A 1 103 ? 17.917 9.243 -9.709 1.00 69.19 103 ASP A N 1
ATOM 798 C CA . ASP A 1 103 ? 18.141 10.424 -10.522 1.00 69.19 103 ASP A CA 1
ATOM 799 C C . ASP A 1 103 ? 19.319 10.216 -11.488 1.00 69.19 103 ASP A C 1
ATOM 801 O O . ASP A 1 103 ? 20.413 9.792 -11.102 1.00 69.19 103 ASP A O 1
ATOM 805 N N . LEU A 1 104 ? 19.053 10.471 -12.767 1.00 72.31 104 LEU A N 1
ATOM 806 C CA . LEU A 1 104 ? 19.968 10.315 -13.892 1.00 72.31 104 LEU A CA 1
ATOM 807 C C . LEU A 1 104 ? 19.868 11.538 -14.819 1.00 72.31 104 LEU A C 1
ATOM 809 O O . LEU A 1 104 ? 19.836 11.384 -16.038 1.00 72.31 104 LEU A O 1
ATOM 813 N N . GLU A 1 105 ? 19.820 12.742 -14.238 1.00 64.56 105 GLU A N 1
ATOM 814 C CA . GLU A 1 105 ? 19.691 14.045 -14.920 1.00 64.56 105 GLU A CA 1
ATOM 815 C C . GLU A 1 105 ? 20.550 14.226 -16.192 1.00 64.56 105 GLU A C 1
ATOM 817 O O . GLU A 1 105 ? 20.141 14.941 -17.102 1.00 64.56 105 GLU A O 1
ATOM 822 N N . ASN A 1 106 ? 21.712 13.567 -16.297 1.00 68.44 106 ASN A N 1
ATOM 823 C CA . ASN A 1 106 ? 22.639 13.703 -17.433 1.00 68.44 106 ASN A CA 1
ATOM 824 C C . ASN A 1 106 ? 22.776 12.442 -18.309 1.00 68.44 106 ASN A C 1
ATOM 826 O O . ASN A 1 106 ? 23.691 12.365 -19.129 1.00 68.44 106 ASN A O 1
ATOM 830 N N . ALA A 1 107 ? 21.923 11.432 -18.129 1.00 74.19 107 ALA A N 1
ATOM 831 C CA . ALA A 1 107 ? 21.996 10.206 -18.919 1.00 74.19 107 ALA A CA 1
ATOM 832 C C . ALA A 1 107 ? 21.386 10.388 -20.321 1.00 74.19 107 ALA A C 1
ATOM 834 O O . ALA A 1 107 ? 20.310 10.964 -20.479 1.00 74.19 107 ALA A O 1
ATOM 835 N N . VAL A 1 108 ? 22.049 9.845 -21.345 1.00 77.69 108 VAL A N 1
ATOM 836 C CA . VAL A 1 108 ? 21.552 9.834 -22.730 1.00 77.69 108 VAL A CA 1
ATOM 837 C C . VAL A 1 108 ? 20.820 8.520 -22.979 1.00 77.69 108 VAL A C 1
ATOM 839 O O . VAL A 1 108 ? 21.430 7.462 -22.896 1.00 77.69 108 VAL A O 1
ATOM 842 N N . PHE A 1 109 ? 19.520 8.555 -23.287 1.00 82.50 109 PHE A N 1
ATOM 843 C CA . PHE A 1 109 ? 18.670 7.352 -23.383 1.00 82.50 109 PHE A CA 1
ATOM 844 C C . PHE A 1 109 ? 18.464 6.810 -24.808 1.00 82.50 109 PHE A C 1
ATOM 846 O O . PHE A 1 109 ? 17.688 5.877 -24.984 1.00 82.50 109 PHE A O 1
ATOM 853 N N . GLU A 1 110 ? 19.137 7.367 -25.818 1.00 83.25 110 GLU A N 1
ATOM 854 C CA . GLU A 1 110 ? 18.948 6.993 -27.234 1.00 83.25 110 GLU A CA 1
ATOM 855 C C . GLU A 1 110 ? 19.200 5.498 -27.495 1.00 83.25 110 GLU A C 1
ATOM 857 O O . GLU A 1 110 ? 18.430 4.862 -28.211 1.00 83.25 110 GLU A O 1
ATOM 862 N N . ASP A 1 111 ? 20.209 4.922 -26.834 1.00 86.19 111 ASP A N 1
ATOM 863 C CA . ASP A 1 111 ? 20.569 3.502 -26.945 1.00 86.19 111 ASP A CA 1
ATOM 864 C C . ASP A 1 111 ? 19.935 2.618 -25.850 1.00 86.19 111 ASP A C 1
ATOM 866 O O . ASP A 1 111 ? 20.291 1.446 -25.706 1.00 86.19 111 ASP A O 1
ATOM 870 N N . PHE A 1 112 ? 19.021 3.158 -25.034 1.00 90.31 112 PHE A N 1
ATOM 871 C CA . PHE A 1 112 ? 18.376 2.390 -23.969 1.00 90.31 112 PHE A CA 1
ATOM 872 C C . PHE A 1 112 ? 17.248 1.511 -24.528 1.00 90.31 112 PHE A C 1
ATOM 874 O O . PHE A 1 112 ? 16.250 1.999 -25.058 1.00 90.31 112 PHE A O 1
ATOM 881 N N . ALA A 1 113 ? 17.366 0.196 -24.355 1.00 92.25 113 ALA A N 1
ATOM 882 C CA . ALA A 1 113 ? 16.430 -0.784 -24.895 1.00 92.25 113 ALA A CA 1
ATOM 883 C C . ALA A 1 113 ? 15.484 -1.342 -23.819 1.00 92.25 113 ALA A C 1
ATOM 885 O O . ALA A 1 113 ? 15.916 -1.872 -22.797 1.00 92.25 113 ALA A O 1
ATOM 886 N N . VAL A 1 114 ? 14.172 -1.299 -24.063 1.00 93.12 114 VAL A N 1
ATOM 887 C CA . VAL A 1 114 ? 13.155 -1.875 -23.164 1.00 93.12 114 VAL A CA 1
ATOM 888 C C . VAL A 1 114 ? 12.581 -3.159 -23.777 1.00 93.12 114 VAL A C 1
ATOM 890 O O . VAL A 1 114 ? 12.096 -3.109 -24.909 1.00 93.12 114 VAL A O 1
ATOM 893 N N . PRO A 1 115 ? 12.575 -4.302 -23.057 1.00 94.75 115 PRO A N 1
ATOM 894 C CA . PRO A 1 115 ? 11.924 -5.517 -23.535 1.00 94.75 115 PRO A CA 1
ATOM 895 C C . PRO A 1 115 ? 10.441 -5.287 -23.856 1.00 94.75 115 PRO A C 1
ATOM 897 O O . PRO A 1 115 ? 9.710 -4.680 -23.069 1.00 94.75 115 PRO A O 1
ATOM 900 N N . SER A 1 116 ? 9.987 -5.814 -24.991 1.00 96.12 116 SER A N 1
ATOM 901 C CA . SER A 1 116 ? 8.572 -5.805 -25.382 1.00 96.12 116 SER A CA 1
ATOM 902 C C . SER A 1 116 ? 7.828 -7.021 -24.823 1.00 96.12 116 SER A C 1
ATOM 904 O O . SER A 1 116 ? 8.440 -8.010 -24.424 1.00 96.12 116 SER A O 1
ATOM 906 N N . CYS A 1 117 ? 6.495 -6.970 -24.788 1.00 97.00 117 CYS A N 1
ATOM 907 C CA . CYS A 1 117 ? 5.684 -8.110 -24.363 1.00 97.00 117 CYS A CA 1
ATOM 908 C C . CYS A 1 117 ? 5.870 -9.315 -25.297 1.00 97.00 117 CYS A C 1
ATOM 910 O O . CYS A 1 117 ? 5.568 -9.222 -26.482 1.00 97.00 117 CYS A O 1
ATOM 912 N N . GLU A 1 118 ? 6.260 -10.469 -24.756 1.00 95.56 118 GLU A N 1
ATOM 913 C CA . GLU A 1 118 ? 6.442 -11.702 -25.541 1.00 95.56 118 GLU A CA 1
ATOM 914 C C . GLU A 1 118 ? 5.142 -12.213 -26.185 1.00 95.56 118 GLU A C 1
ATOM 916 O O . GLU A 1 118 ? 5.182 -12.894 -27.204 1.00 95.56 118 GLU A O 1
ATOM 921 N N . ALA A 1 119 ? 3.980 -11.865 -25.622 1.00 96.81 119 ALA A N 1
ATOM 922 C CA . ALA A 1 119 ? 2.689 -12.320 -26.134 1.00 96.81 119 ALA A CA 1
ATOM 923 C C . ALA A 1 119 ? 2.141 -11.466 -27.290 1.00 96.81 119 ALA A C 1
ATOM 925 O O . ALA A 1 119 ? 1.401 -11.981 -28.123 1.00 96.81 119 ALA A O 1
ATOM 926 N N . CYS A 1 120 ? 2.439 -10.161 -27.332 1.00 97.62 120 CYS A N 1
ATOM 927 C CA . CYS A 1 120 ? 1.814 -9.257 -28.311 1.00 97.62 120 CYS A CA 1
ATOM 928 C C . CYS A 1 120 ? 2.704 -8.110 -28.816 1.00 97.62 120 CYS A C 1
ATOM 930 O O . CYS A 1 120 ? 2.213 -7.238 -29.526 1.00 97.62 120 CYS A O 1
ATOM 932 N N . GLY A 1 121 ? 3.971 -8.038 -28.402 1.00 97.00 121 GLY A N 1
ATOM 933 C CA . GLY A 1 121 ? 4.888 -6.939 -28.728 1.00 97.00 121 GLY A CA 1
ATOM 934 C C . GLY A 1 121 ? 4.559 -5.598 -28.058 1.00 97.00 121 GLY A C 1
ATOM 935 O O . GLY A 1 121 ? 5.214 -4.600 -28.332 1.00 97.00 121 GLY A O 1
ATOM 936 N N . GLY A 1 122 ? 3.546 -5.551 -27.187 1.00 96.94 122 GLY A N 1
ATOM 937 C CA . GLY A 1 122 ? 3.079 -4.323 -26.544 1.00 96.94 122 GLY A CA 1
ATOM 938 C C . GLY A 1 122 ? 4.019 -3.787 -25.463 1.00 96.94 122 GLY A C 1
ATOM 939 O O . GLY A 1 122 ? 4.892 -4.495 -24.953 1.00 96.94 122 GLY A O 1
ATOM 940 N N . VAL A 1 123 ? 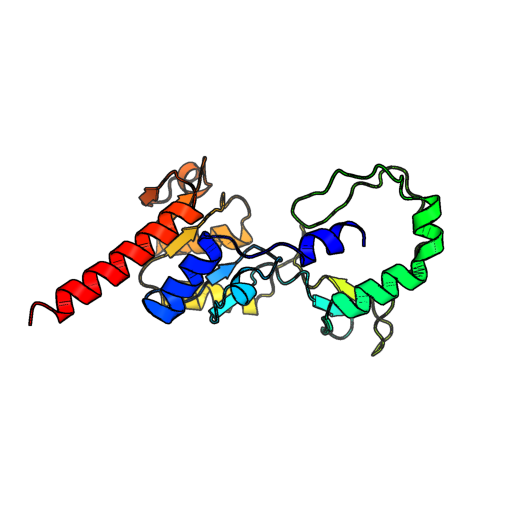3.781 -2.534 -25.066 1.00 96.25 123 VAL A N 1
ATOM 941 C CA . VAL A 1 123 ? 4.562 -1.845 -24.029 1.00 96.25 123 VAL A CA 1
ATOM 942 C C . VAL A 1 123 ? 4.323 -2.485 -22.663 1.00 96.25 123 VAL A C 1
ATOM 944 O O . VAL A 1 123 ? 3.181 -2.712 -22.250 1.00 96.25 123 VAL A O 1
ATOM 947 N N . LEU A 1 124 ? 5.417 -2.760 -21.957 1.00 96.25 124 LEU A N 1
ATOM 948 C CA . LEU A 1 124 ? 5.428 -3.286 -20.599 1.00 96.25 124 LEU A CA 1
ATOM 949 C C . LEU A 1 124 ? 5.657 -2.149 -19.595 1.00 96.25 124 LEU A C 1
ATOM 951 O O . LEU A 1 124 ? 6.580 -1.353 -19.746 1.00 96.25 124 LEU A O 1
ATOM 955 N N . LYS A 1 125 ? 4.837 -2.095 -18.544 1.00 94.06 125 LYS A N 1
ATOM 956 C CA . LYS A 1 125 ? 4.914 -1.100 -17.464 1.00 94.06 125 LYS A CA 1
ATOM 957 C C . LYS A 1 125 ? 4.980 -1.813 -16.114 1.00 94.06 125 LYS A C 1
ATOM 959 O O . LYS A 1 125 ? 4.316 -2.841 -15.964 1.00 94.06 125 LYS A O 1
ATOM 964 N N . PRO A 1 126 ? 5.725 -1.315 -15.108 1.00 93.88 126 PRO A N 1
ATOM 965 C CA . PRO A 1 126 ? 5.508 -1.743 -13.728 1.00 93.88 126 PRO A CA 1
ATOM 966 C C . PRO A 1 126 ? 4.017 -1.686 -13.387 1.00 93.88 126 PRO A C 1
ATOM 968 O O . PRO A 1 126 ? 3.333 -0.729 -13.759 1.00 93.88 126 PRO A O 1
ATOM 971 N N . ALA A 1 127 ? 3.500 -2.713 -12.715 1.00 94.88 127 ALA A N 1
ATOM 972 C CA . ALA A 1 127 ? 2.073 -2.836 -12.420 1.00 94.88 127 ALA A CA 1
ATOM 973 C C . ALA A 1 127 ? 1.657 -1.954 -11.229 1.00 94.88 127 ALA A C 1
ATOM 975 O O . ALA A 1 127 ? 0.975 -2.409 -10.315 1.00 94.88 127 ALA A O 1
ATOM 976 N N . VAL A 1 128 ? 2.096 -0.697 -11.240 1.00 94.38 128 VAL A N 1
ATOM 977 C CA . VAL A 1 128 ? 1.840 0.330 -10.229 1.00 94.38 128 VAL A CA 1
ATOM 978 C C . VAL A 1 128 ? 1.016 1.461 -10.835 1.00 94.38 128 VAL A C 1
ATOM 980 O O . VAL A 1 128 ? 1.076 1.710 -12.041 1.00 94.38 128 VAL A O 1
ATOM 983 N N . VAL A 1 129 ? 0.252 2.158 -10.006 1.00 92.94 129 VAL A N 1
ATOM 984 C CA . VAL A 1 129 ? -0.503 3.355 -10.396 1.00 92.94 129 VAL A CA 1
ATOM 985 C C . VAL A 1 129 ? 0.429 4.560 -10.270 1.00 92.94 129 VAL A C 1
ATOM 987 O O . VAL A 1 129 ? 0.859 4.879 -9.165 1.00 92.94 129 VAL A O 1
ATOM 990 N N . PHE A 1 130 ? 0.765 5.212 -11.386 1.00 89.88 130 PHE A N 1
ATOM 991 C CA . PHE A 1 130 ? 1.588 6.424 -11.367 1.00 89.88 130 PHE A CA 1
ATOM 992 C C . PHE A 1 130 ? 0.763 7.675 -11.047 1.00 89.88 130 PHE A C 1
ATOM 994 O O . PHE A 1 130 ? -0.468 7.666 -11.070 1.00 89.88 130 PHE A O 1
ATOM 1001 N N . TYR A 1 131 ? 1.439 8.788 -10.762 1.00 85.88 131 TYR A N 1
ATOM 1002 C CA . TYR A 1 131 ? 0.766 10.083 -10.694 1.00 85.88 131 TYR A CA 1
ATOM 1003 C C . TYR A 1 131 ? 0.088 10.398 -12.032 1.00 85.88 131 TYR A C 1
ATOM 1005 O O . TYR A 1 131 ? 0.709 10.324 -13.086 1.00 85.88 131 TYR A O 1
ATOM 1013 N N . GLY A 1 132 ? -1.200 10.739 -11.972 1.00 87.75 132 GLY A N 1
ATOM 1014 C CA . GLY A 1 132 ? -2.042 10.937 -13.154 1.00 87.75 132 GLY A CA 1
ATOM 1015 C C . GLY A 1 132 ? -2.767 9.673 -13.630 1.00 87.75 132 GLY A C 1
ATOM 1016 O O . GLY A 1 132 ? -3.779 9.804 -14.317 1.00 87.75 132 GLY A O 1
ATOM 1017 N N . ASP A 1 133 ? -2.338 8.475 -13.212 1.00 89.38 133 ASP A N 1
ATOM 1018 C CA . ASP A 1 133 ? -3.078 7.240 -13.480 1.00 89.38 133 ASP A CA 1
ATOM 1019 C C . ASP A 1 133 ? -4.332 7.143 -12.596 1.00 89.38 133 ASP A C 1
ATOM 1021 O O . ASP A 1 133 ? -4.441 7.720 -11.507 1.00 89.38 133 ASP A O 1
ATOM 1025 N N . VAL A 1 134 ? -5.289 6.337 -13.055 1.00 90.69 134 VAL A N 1
ATOM 1026 C CA . VAL A 1 134 ? -6.515 6.027 -12.321 1.00 90.69 134 VAL A CA 1
ATOM 1027 C C . VAL A 1 134 ? -6.388 4.644 -11.689 1.00 90.69 134 VAL A C 1
ATOM 1029 O O . VAL A 1 134 ? -6.112 3.659 -12.370 1.00 90.69 134 VAL A O 1
ATOM 1032 N N . VAL A 1 135 ? -6.637 4.555 -10.378 1.00 95.25 135 VAL A N 1
ATOM 1033 C CA . VAL A 1 135 ? -6.770 3.259 -9.694 1.00 95.25 135 VAL A CA 1
ATOM 1034 C C . VAL A 1 135 ? -7.939 2.485 -10.323 1.00 95.25 135 VAL A C 1
ATOM 1036 O O . VAL A 1 135 ? -9.034 3.054 -10.395 1.00 95.25 135 VAL A O 1
ATOM 1039 N N . PRO A 1 136 ? -7.760 1.213 -10.733 1.00 94.38 136 PRO A N 1
ATOM 1040 C CA . PRO A 1 136 ? -8.820 0.429 -11.361 1.00 94.38 136 PRO A CA 1
ATOM 1041 C C . PRO A 1 136 ? -10.119 0.434 -10.547 1.00 94.38 136 PRO A C 1
ATOM 1043 O O . PRO A 1 136 ? -10.101 0.236 -9.331 1.00 94.38 136 PRO A O 1
ATOM 1046 N N . SER A 1 137 ? -11.258 0.634 -11.214 1.00 96.19 137 SER A N 1
ATOM 1047 C CA . SER A 1 137 ? -12.562 0.782 -10.552 1.00 96.19 137 SER A CA 1
ATOM 1048 C C . SER A 1 137 ? -12.926 -0.419 -9.679 1.00 96.19 137 SER A C 1
ATOM 1050 O O . SER A 1 137 ? -13.408 -0.223 -8.568 1.00 96.19 137 SER A O 1
ATOM 1052 N N . ALA A 1 138 ? -12.627 -1.639 -10.134 1.00 96.69 138 ALA A N 1
ATOM 1053 C CA . ALA A 1 138 ? -12.845 -2.865 -9.368 1.00 96.69 138 ALA A CA 1
ATOM 1054 C C . ALA A 1 138 ? -12.082 -2.866 -8.028 1.00 96.69 138 ALA A C 1
ATOM 1056 O O . ALA A 1 138 ? -12.666 -3.182 -6.997 1.00 96.69 138 ALA A O 1
ATOM 1057 N N . VAL A 1 139 ? -10.820 -2.415 -8.017 1.00 97.25 139 VAL A N 1
ATOM 1058 C CA . VAL A 1 139 ? -10.006 -2.297 -6.789 1.00 97.25 139 VAL A CA 1
ATOM 1059 C C . VAL A 1 139 ? -10.619 -1.266 -5.840 1.00 97.25 139 VAL A C 1
ATOM 1061 O O . VAL A 1 139 ? -10.702 -1.485 -4.636 1.00 97.25 139 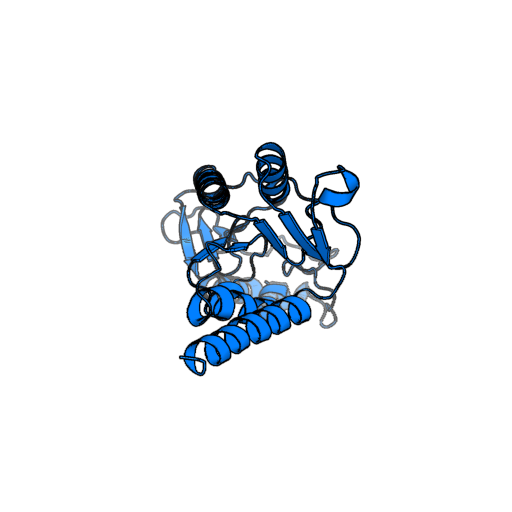VAL A O 1
ATOM 1064 N N . VAL A 1 140 ? -11.091 -0.134 -6.371 1.00 97.94 140 VAL A N 1
ATOM 1065 C CA . VAL A 1 140 ? -11.754 0.899 -5.558 1.00 97.94 140 VAL A CA 1
ATOM 1066 C C . VAL A 1 140 ? -13.070 0.389 -4.965 1.00 97.94 140 VAL A C 1
ATOM 1068 O O . VAL A 1 140 ? -13.358 0.668 -3.804 1.00 97.94 140 VAL A O 1
ATOM 1071 N N . GLN A 1 141 ? -13.860 -0.352 -5.742 1.00 98.06 141 GLN A N 1
ATOM 1072 C CA . GLN A 1 141 ? -15.122 -0.942 -5.292 1.00 98.06 141 GLN A CA 1
ATOM 1073 C C . GLN A 1 141 ? -14.896 -1.983 -4.193 1.00 98.06 141 GLN A C 1
ATOM 1075 O O . GLN A 1 141 ? -15.590 -1.950 -3.180 1.00 98.06 141 GLN A O 1
ATOM 1080 N N . GLU A 1 142 ? -13.895 -2.851 -4.351 1.00 98.25 142 GLU A N 1
ATOM 1081 C CA . GLU A 1 142 ? -13.507 -3.829 -3.331 1.00 98.25 142 GLU A CA 1
ATOM 1082 C C . GLU A 1 142 ? -13.063 -3.144 -2.029 1.00 98.25 142 GLU A C 1
ATOM 1084 O O . GLU A 1 142 ? -13.507 -3.523 -0.945 1.00 98.25 142 GLU A O 1
ATOM 1089 N N . ALA A 1 143 ? -12.262 -2.078 -2.132 1.00 98.25 143 ALA A N 1
ATOM 1090 C CA . ALA A 1 143 ? -11.839 -1.286 -0.980 1.00 98.25 143 ALA A CA 1
ATOM 1091 C C . ALA A 1 143 ? -13.032 -0.674 -0.225 1.00 98.25 143 ALA A C 1
ATOM 1093 O O . ALA A 1 143 ? -13.098 -0.777 1.000 1.00 98.25 143 ALA A O 1
ATOM 1094 N N . PHE A 1 144 ? -13.989 -0.067 -0.938 1.00 98.38 144 PHE A N 1
ATOM 1095 C CA . PHE A 1 144 ? -15.199 0.475 -0.311 1.00 98.38 144 PHE A CA 1
ATOM 1096 C C . PHE A 1 144 ? -16.046 -0.616 0.342 1.00 98.38 144 PHE A C 1
ATOM 1098 O O . PHE A 1 144 ? -16.456 -0.444 1.485 1.00 98.38 144 PHE A O 1
ATOM 1105 N N . ALA A 1 145 ? -16.253 -1.752 -0.329 1.00 98.19 145 ALA A N 1
ATOM 1106 C CA . ALA A 1 145 ? -17.017 -2.864 0.230 1.00 98.19 145 ALA A CA 1
ATOM 1107 C C . ALA A 1 145 ? -16.395 -3.393 1.535 1.00 98.19 145 ALA A C 1
ATOM 1109 O O . ALA A 1 145 ? -17.106 -3.656 2.505 1.00 98.19 145 ALA A O 1
ATOM 1110 N N . ALA A 1 146 ? -15.065 -3.498 1.591 1.00 97.88 146 ALA A N 1
ATOM 1111 C CA . ALA A 1 146 ? -14.357 -3.924 2.794 1.00 97.88 146 ALA A CA 1
ATOM 1112 C C . ALA A 1 146 ? -14.463 -2.905 3.939 1.00 97.88 146 ALA A C 1
ATOM 1114 O O . ALA A 1 146 ? -14.684 -3.288 5.087 1.00 97.88 146 ALA A O 1
ATOM 1115 N N . VAL A 1 147 ? -14.337 -1.610 3.636 1.00 97.81 147 VAL A N 1
ATOM 1116 C CA . VAL A 1 147 ? -14.514 -0.529 4.620 1.00 97.81 147 VAL A CA 1
ATOM 1117 C C . VAL A 1 147 ? -15.953 -0.491 5.140 1.00 97.81 147 VAL A C 1
ATOM 1119 O O . VAL A 1 147 ? -16.180 -0.308 6.338 1.00 97.81 147 VAL A O 1
ATOM 1122 N N . ASP A 1 148 ? -16.932 -0.730 4.271 1.00 97.50 148 ASP A N 1
ATOM 1123 C CA . ASP A 1 148 ? -18.347 -0.782 4.633 1.00 97.50 148 ASP A CA 1
ATOM 1124 C C . ASP A 1 148 ? -18.675 -1.950 5.556 1.00 97.50 148 ASP A C 1
ATOM 1126 O O . ASP A 1 148 ? -19.427 -1.763 6.514 1.00 97.50 148 ASP A O 1
ATOM 1130 N N . ALA A 1 149 ? -18.045 -3.104 5.346 1.00 97.00 149 ALA A N 1
ATOM 1131 C CA . ALA A 1 149 ? -18.187 -4.268 6.214 1.00 97.00 149 ALA A CA 1
ATOM 1132 C C . ALA A 1 149 ? -17.442 -4.146 7.559 1.00 97.00 149 ALA A C 1
ATOM 1134 O O . ALA A 1 149 ? -17.739 -4.902 8.478 1.00 97.00 149 ALA A O 1
ATOM 1135 N N . ALA A 1 150 ? -16.471 -3.235 7.690 1.00 97.62 150 ALA A N 1
ATOM 1136 C CA . ALA A 1 150 ? -15.654 -3.101 8.897 1.00 97.62 150 ALA A CA 1
ATOM 1137 C C . ALA A 1 150 ? -16.333 -2.270 10.002 1.00 97.62 150 ALA A C 1
ATOM 1139 O O . ALA A 1 150 ? -16.944 -1.236 9.732 1.00 97.62 150 ALA A O 1
ATOM 1140 N N . ASP A 1 151 ? -16.139 -2.649 11.265 1.00 97.56 151 ASP A N 1
ATOM 1141 C CA . ASP A 1 151 ? -16.676 -1.897 12.410 1.00 97.56 151 ASP A CA 1
ATOM 1142 C C . ASP A 1 151 ? -15.886 -0.614 12.714 1.00 97.56 151 ASP A C 1
ATOM 1144 O O . ASP A 1 151 ? -16.411 0.318 13.317 1.00 97.56 151 ASP A O 1
ATOM 1148 N N . ALA A 1 152 ? -14.619 -0.555 12.297 1.00 97.56 152 ALA A N 1
ATOM 1149 C CA . ALA A 1 152 ? -13.726 0.583 12.493 1.00 97.56 152 ALA A CA 1
ATOM 1150 C C . ALA A 1 152 ? -12.635 0.624 11.413 1.00 97.56 152 ALA A C 1
ATOM 1152 O O . ALA A 1 152 ? -12.311 -0.392 10.795 1.00 97.56 152 ALA A O 1
ATOM 1153 N N . VAL A 1 153 ? -12.030 1.798 11.222 1.00 98.38 153 VAL A N 1
ATOM 1154 C CA . VAL A 1 153 ? -10.910 2.008 10.296 1.00 98.38 153 VAL A CA 1
ATOM 1155 C C . VAL A 1 153 ? -9.651 2.396 11.062 1.00 98.38 153 VAL A C 1
ATOM 1157 O O . VAL A 1 153 ? -9.634 3.378 11.801 1.00 98.38 153 VAL A O 1
ATOM 1160 N N . LEU A 1 154 ? -8.572 1.646 10.836 1.00 98.38 154 LEU A N 1
ATOM 1161 C CA . LEU A 1 154 ? -7.226 1.971 11.300 1.00 98.38 154 LEU A CA 1
ATOM 1162 C C . LEU A 1 154 ? -6.411 2.567 10.144 1.00 98.38 154 LEU A C 1
ATOM 1164 O O . LEU A 1 154 ? -6.118 1.891 9.161 1.00 98.38 154 LEU A O 1
ATOM 1168 N N . VAL A 1 155 ? -5.999 3.821 10.289 1.00 98.38 155 VAL A N 1
ATOM 1169 C CA . VAL A 1 155 ? -5.042 4.495 9.410 1.00 98.38 155 VAL A CA 1
ATOM 1170 C C . VAL A 1 155 ? -3.650 4.340 10.012 1.00 98.38 155 VAL A C 1
ATOM 1172 O O . VAL A 1 155 ? -3.374 4.867 11.086 1.00 98.38 155 VAL A O 1
ATOM 1175 N N . ALA A 1 156 ? -2.761 3.636 9.318 1.00 97.69 156 ALA A N 1
ATOM 1176 C CA . ALA A 1 156 ? -1.444 3.262 9.822 1.00 97.69 156 ALA A CA 1
ATOM 1177 C C . ALA A 1 156 ? -0.326 3.834 8.935 1.00 97.69 156 ALA A C 1
ATOM 1179 O O . ALA A 1 156 ? -0.180 3.426 7.786 1.00 97.69 156 ALA A O 1
ATOM 1180 N N . GLY A 1 157 ? 0.467 4.769 9.468 1.00 96.12 157 GLY A N 1
ATOM 1181 C CA . GLY A 1 157 ? 1.702 5.243 8.829 1.00 96.12 157 GLY A CA 1
ATOM 1182 C C . GLY A 1 157 ? 1.508 5.968 7.494 1.00 96.12 157 GLY A C 1
ATOM 1183 O O . GLY A 1 157 ? 2.302 5.785 6.576 1.00 96.12 157 GLY A O 1
ATOM 1184 N N . THR A 1 158 ? 0.447 6.766 7.353 1.00 96.94 158 THR A N 1
ATOM 1185 C CA . THR A 1 158 ? 0.195 7.557 6.142 1.00 96.94 158 THR A CA 1
ATOM 1186 C C . THR A 1 158 ? -0.314 8.956 6.479 1.00 96.94 158 THR A C 1
ATOM 1188 O O . THR A 1 158 ? -1.121 9.140 7.390 1.00 96.94 158 THR A O 1
ATOM 1191 N N . SER A 1 159 ? 0.128 9.949 5.701 1.00 96.38 159 SER A N 1
ATOM 1192 C CA . SER A 1 159 ? -0.337 11.336 5.805 1.00 96.38 159 SER A CA 1
ATOM 1193 C C . SER A 1 159 ? -1.737 11.551 5.225 1.00 96.38 159 SER A C 1
ATOM 1195 O O . SER A 1 159 ? -2.327 12.604 5.457 1.00 96.38 159 SER A O 1
ATOM 1197 N N . LEU A 1 160 ? -2.276 10.585 4.465 1.00 97.00 160 LEU A N 1
ATOM 1198 C CA . LEU A 1 160 ? -3.559 10.682 3.752 1.00 97.00 160 LEU A CA 1
ATOM 1199 C C . LEU A 1 160 ? -3.659 11.864 2.768 1.00 97.00 160 LEU A C 1
ATOM 1201 O O . LEU A 1 160 ? -4.756 12.290 2.414 1.00 97.00 160 LEU A O 1
ATOM 1205 N N . MET A 1 161 ? -2.537 12.425 2.313 1.00 94.94 161 MET A N 1
ATOM 1206 C CA . MET A 1 161 ? -2.577 13.580 1.406 1.00 94.94 161 MET A CA 1
ATOM 1207 C C . MET A 1 161 ? -3.119 13.209 0.020 1.00 94.94 161 MET A C 1
ATOM 1209 O O . MET A 1 161 ? -3.875 13.980 -0.580 1.00 94.94 161 MET A O 1
ATOM 1213 N N . VAL A 1 162 ? -2.795 12.008 -0.466 1.00 92.88 162 VAL A N 1
ATOM 1214 C CA . VAL A 1 162 ? -3.250 11.516 -1.770 1.00 92.88 162 VAL A CA 1
ATOM 1215 C C . VAL A 1 162 ? -4.722 11.104 -1.696 1.00 92.88 162 VAL A C 1
ATOM 1217 O O . VAL A 1 162 ? -5.128 10.302 -0.855 1.00 92.88 162 VAL A O 1
ATOM 1220 N N . TYR A 1 163 ? -5.538 11.633 -2.614 1.00 94.31 163 TYR A N 1
ATOM 1221 C CA . TYR A 1 163 ? -6.994 11.449 -2.584 1.00 94.31 163 TYR A CA 1
ATOM 1222 C C . TYR A 1 163 ? -7.439 9.976 -2.690 1.00 94.31 163 TYR A C 1
ATOM 1224 O O . TYR A 1 163 ? -8.487 9.592 -2.171 1.00 94.31 163 TYR A O 1
ATOM 1232 N N . SER A 1 164 ? -6.635 9.140 -3.352 1.00 93.56 164 SER A N 1
ATOM 1233 C CA . SER A 1 164 ? -6.958 7.744 -3.658 1.00 93.56 164 SER A CA 1
ATOM 1234 C C . SER A 1 164 ? -7.201 6.874 -2.422 1.00 93.56 164 SER A C 1
ATOM 1236 O O . SER A 1 164 ? -8.040 5.978 -2.503 1.00 93.56 164 SER A O 1
ATOM 1238 N N . SER A 1 165 ? -6.528 7.140 -1.301 1.00 95.00 165 SER A N 1
ATOM 1239 C CA . SER A 1 165 ? -6.780 6.496 -0.004 1.00 95.00 165 SER A CA 1
ATOM 1240 C C . SER A 1 165 ? -7.659 7.357 0.906 1.00 95.00 165 SER A C 1
ATOM 1242 O O . SER A 1 165 ? -8.536 6.836 1.594 1.00 95.00 165 SER A O 1
ATOM 1244 N N . TRP A 1 166 ? -7.490 8.684 0.857 1.00 97.50 166 TRP A N 1
ATOM 1245 C CA . TRP A 1 166 ? -8.271 9.642 1.645 1.00 97.50 166 TRP A CA 1
ATOM 1246 C C . TRP A 1 166 ? -9.784 9.472 1.486 1.00 97.50 166 TRP A C 1
ATOM 1248 O O . TRP A 1 166 ? -10.519 9.563 2.469 1.00 97.50 166 TRP A O 1
ATOM 1258 N N . ARG A 1 167 ? -10.263 9.173 0.271 1.00 97.19 167 ARG A N 1
ATOM 1259 C CA . ARG A 1 167 ? -11.696 8.969 -0.002 1.00 97.19 167 ARG A CA 1
ATOM 1260 C C . ARG A 1 167 ? -12.354 7.910 0.889 1.00 97.19 167 ARG A C 1
ATOM 1262 O O . ARG A 1 167 ? -13.525 8.070 1.213 1.00 97.19 167 ARG A O 1
ATOM 1269 N N . PHE A 1 168 ? -11.618 6.883 1.321 1.00 98.06 168 PHE A N 1
ATOM 1270 C CA . PHE A 1 168 ? -12.148 5.842 2.208 1.00 98.06 168 PHE A CA 1
ATOM 1271 C C . PHE A 1 168 ? -12.319 6.350 3.642 1.00 98.06 168 PHE A C 1
ATOM 1273 O O . PHE A 1 168 ? -13.320 6.059 4.293 1.00 98.06 168 PHE A O 1
ATOM 1280 N N . VAL A 1 169 ? -11.372 7.160 4.122 1.00 98.12 169 VAL A N 1
ATOM 1281 C CA . VAL A 1 169 ? -11.432 7.782 5.454 1.00 98.12 169 VAL A CA 1
ATOM 1282 C C . VAL A 1 169 ? -12.548 8.823 5.504 1.00 98.12 169 VAL A C 1
ATOM 1284 O O . VAL A 1 169 ? -13.338 8.841 6.444 1.00 98.12 169 VAL A O 1
ATOM 1287 N N . LEU A 1 170 ? -12.660 9.646 4.459 1.00 97.25 170 LEU A N 1
ATOM 1288 C CA . LEU A 1 170 ? -13.724 10.638 4.336 1.00 97.25 170 LEU A CA 1
ATOM 1289 C C . LEU A 1 170 ? -15.116 9.989 4.323 1.00 97.25 170 LEU A C 1
ATOM 1291 O O . LEU A 1 170 ? -16.030 10.481 4.979 1.00 97.25 170 LEU A O 1
ATOM 1295 N N . ASP A 1 171 ? -15.288 8.898 3.577 1.00 97.56 171 ASP A N 1
ATOM 1296 C CA . ASP A 1 171 ? -16.548 8.151 3.535 1.00 97.56 171 ASP A CA 1
ATOM 1297 C C . ASP A 1 171 ? -16.872 7.481 4.880 1.00 97.56 171 ASP A C 1
ATOM 1299 O O . ASP A 1 171 ? -17.992 7.600 5.379 1.00 97.56 171 ASP A O 1
ATOM 1303 N N . SER A 1 172 ? -15.869 6.888 5.532 1.00 97.94 172 SER A N 1
ATOM 1304 C CA . SER A 1 172 ? -16.007 6.303 6.874 1.00 97.94 172 SER A CA 1
ATOM 1305 C C . SER A 1 172 ? -16.494 7.328 7.897 1.00 97.94 172 SER A C 1
ATOM 1307 O O . SER A 1 172 ? -17.415 7.051 8.664 1.00 97.94 172 SER A O 1
ATOM 1309 N N . ALA A 1 173 ? -15.933 8.539 7.861 1.00 97.25 173 ALA A N 1
ATOM 1310 C CA . ALA A 1 173 ? -16.326 9.633 8.741 1.00 97.25 173 ALA A CA 1
ATOM 1311 C C . ALA A 1 173 ? -17.777 10.073 8.509 1.00 97.25 173 ALA A C 1
ATOM 1313 O O . ALA A 1 173 ? -18.526 10.261 9.465 1.00 97.25 173 ALA A O 1
ATOM 1314 N N . LYS A 1 174 ? -18.204 10.183 7.242 1.00 96.81 174 LYS A N 1
ATOM 1315 C CA . LYS A 1 174 ? -19.602 10.496 6.889 1.00 96.81 174 LYS A CA 1
ATOM 1316 C C . LYS A 1 174 ? -20.579 9.444 7.407 1.00 96.81 174 LYS A C 1
ATOM 1318 O O . LYS A 1 174 ? -21.700 9.782 7.770 1.00 96.81 174 LYS A O 1
ATOM 1323 N N . LYS A 1 175 ? -20.148 8.183 7.448 1.00 97.25 175 LYS A N 1
ATOM 1324 C CA . LYS A 1 175 ? -20.917 7.046 7.973 1.00 97.25 175 LYS A CA 1
ATOM 1325 C C . LYS A 1 175 ? -20.815 6.898 9.497 1.00 97.25 175 LYS A C 1
ATOM 1327 O O . LYS A 1 175 ? -21.390 5.965 10.045 1.00 97.25 175 LYS A O 1
ATOM 1332 N N . GLY A 1 176 ? -20.092 7.786 10.184 1.00 97.12 176 GLY A N 1
ATOM 1333 C CA . GLY A 1 176 ? -19.910 7.737 11.636 1.00 97.12 176 GLY A CA 1
ATOM 1334 C C . GLY A 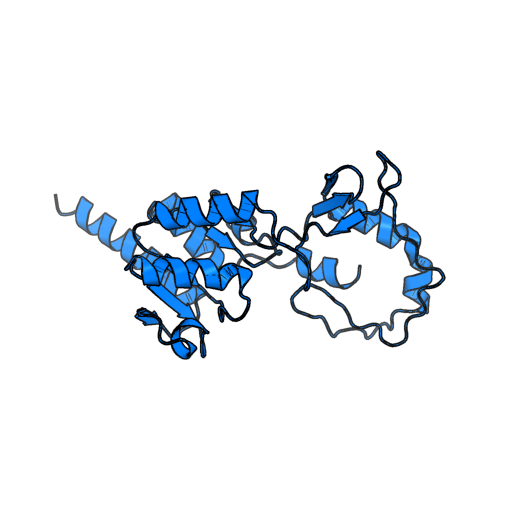1 176 ? -19.073 6.550 12.123 1.00 97.12 176 GLY A C 1
ATOM 1335 O O . GLY A 1 176 ? -19.137 6.210 13.302 1.00 97.12 176 GLY A O 1
ATOM 1336 N N . LYS A 1 177 ? -18.298 5.906 11.239 1.00 97.81 177 LYS A N 1
ATOM 1337 C CA . LYS A 1 177 ? -17.424 4.793 11.622 1.00 97.81 177 LYS A CA 1
ATOM 1338 C C . LYS A 1 177 ? -16.268 5.313 12.487 1.00 97.81 177 LYS A C 1
ATOM 1340 O O . LYS A 1 177 ? -15.665 6.328 12.130 1.00 97.81 177 LYS A O 1
ATOM 1345 N N . PRO A 1 178 ? -15.912 4.627 13.587 1.00 98.31 178 PRO A N 1
ATOM 1346 C CA . PRO A 1 178 ? -14.718 4.942 14.360 1.00 98.31 178 PRO A CA 1
ATOM 1347 C C . PRO A 1 178 ? -13.455 4.909 13.491 1.00 98.31 178 PRO A C 1
ATOM 1349 O O . PRO A 1 178 ? -13.193 3.927 12.794 1.00 98.31 178 PRO A O 1
ATOM 1352 N N . ILE A 1 179 ? -12.660 5.979 13.556 1.00 98.62 179 ILE A N 1
ATOM 1353 C CA . ILE A 1 179 ? -11.381 6.100 12.850 1.00 98.62 179 ILE A CA 1
ATOM 1354 C C . ILE A 1 179 ? -10.268 6.266 13.883 1.00 98.62 179 ILE A C 1
ATOM 1356 O O . ILE A 1 179 ? -10.276 7.212 14.674 1.00 98.62 179 ILE A O 1
ATOM 1360 N N . LEU A 1 180 ? -9.295 5.359 13.849 1.00 98.31 180 LEU A N 1
ATOM 1361 C CA . LEU A 1 180 ? -8.054 5.440 14.611 1.00 98.31 180 LEU A CA 1
ATOM 1362 C C . LEU A 1 180 ? -6.899 5.748 13.658 1.00 98.31 180 LEU A C 1
ATOM 1364 O O . LEU A 1 180 ? -6.686 5.034 12.685 1.00 98.31 180 LEU A O 1
ATOM 1368 N N . VAL A 1 181 ? -6.126 6.785 13.954 1.00 98.44 181 VAL A N 1
ATOM 1369 C CA . VAL A 1 181 ? -4.947 7.193 13.190 1.00 98.44 181 VAL A CA 1
ATOM 1370 C C . VAL A 1 181 ? -3.699 6.935 14.020 1.00 98.44 181 VAL A C 1
ATOM 1372 O O . VAL A 1 181 ? -3.544 7.484 15.105 1.00 98.44 181 VAL A O 1
ATOM 1375 N N . VAL A 1 182 ? -2.777 6.135 13.496 1.00 98.19 182 VAL A N 1
ATOM 1376 C CA . VAL A 1 182 ? -1.449 5.911 14.067 1.00 98.19 182 VAL A CA 1
ATOM 1377 C C . VAL A 1 182 ? -0.420 6.424 13.071 1.00 98.19 182 VAL A C 1
ATOM 1379 O O . VAL A 1 182 ? -0.057 5.733 12.117 1.00 98.19 182 VAL A O 1
ATOM 1382 N N . ASN A 1 183 ? 0.023 7.663 13.262 1.00 97.38 183 ASN A N 1
ATOM 1383 C CA . ASN A 1 183 ? 0.960 8.316 12.358 1.00 97.38 183 ASN A CA 1
ATOM 1384 C C . ASN A 1 183 ? 1.770 9.388 13.094 1.00 97.38 183 ASN A C 1
ATOM 1386 O O . ASN A 1 183 ? 1.231 10.093 13.947 1.00 97.38 183 ASN A O 1
ATOM 1390 N N . GLN A 1 184 ? 3.044 9.534 12.732 1.00 95.19 184 GLN A N 1
ATOM 1391 C CA . GLN A 1 184 ? 3.868 10.657 13.180 1.00 95.19 184 GLN A CA 1
ATOM 1392 C C . GLN A 1 184 ? 3.621 11.876 12.288 1.00 95.19 184 GLN A C 1
ATOM 1394 O O . GLN A 1 184 ? 3.580 11.753 11.062 1.00 95.19 184 GLN A O 1
ATOM 1399 N N . GLY A 1 185 ? 3.488 13.055 12.896 1.00 94.12 185 GLY A N 1
ATOM 1400 C CA . GLY A 1 185 ? 3.216 14.290 12.171 1.00 94.12 185 GLY A CA 1
ATOM 1401 C C . GLY A 1 185 ? 1.760 14.430 11.726 1.00 94.12 185 GLY A C 1
ATOM 1402 O O . GLY A 1 185 ? 0.890 13.612 12.046 1.00 94.12 185 GLY A O 1
ATOM 1403 N N . GLN A 1 186 ? 1.484 15.518 11.009 1.00 95.19 186 GLN A N 1
ATOM 1404 C CA . GLN A 1 186 ? 0.129 15.904 10.624 1.00 95.19 186 GLN A CA 1
ATOM 1405 C C . GLN A 1 186 ? -0.412 15.042 9.476 1.00 95.19 186 GLN A C 1
ATOM 1407 O O . GLN A 1 186 ? 0.255 14.808 8.466 1.00 95.19 186 GLN A O 1
ATOM 1412 N N . THR A 1 187 ? -1.663 14.620 9.614 1.00 97.38 187 THR A N 1
ATOM 1413 C CA . THR A 1 187 ? -2.427 13.933 8.573 1.00 97.38 187 THR A CA 1
ATOM 1414 C C . THR A 1 187 ? -3.480 14.850 7.962 1.00 97.38 187 THR A C 1
ATOM 1416 O O . THR A 1 187 ? -3.923 15.835 8.556 1.00 97.38 187 THR A O 1
ATOM 1419 N N . ARG A 1 188 ? -3.945 14.498 6.762 1.00 97.50 188 ARG A N 1
ATOM 1420 C CA . ARG A 1 188 ? -5.071 15.176 6.122 1.00 97.50 188 ARG A CA 1
ATOM 1421 C C . ARG A 1 188 ? -6.360 15.085 6.947 1.00 97.50 188 ARG A C 1
ATOM 1423 O O . ARG A 1 188 ? -7.149 16.022 6.906 1.00 97.50 188 ARG A O 1
ATOM 1430 N N . ALA A 1 189 ? -6.549 14.015 7.725 1.00 96.56 189 ALA A N 1
ATOM 1431 C CA . ALA A 1 189 ? -7.709 13.865 8.606 1.00 96.56 189 ALA A CA 1
ATOM 1432 C C . ALA A 1 189 ? -7.821 15.017 9.618 1.00 96.56 189 ALA A C 1
ATOM 1434 O O . ALA A 1 189 ? -8.902 15.574 9.793 1.00 96.56 189 ALA A O 1
ATOM 1435 N N . GLU A 1 190 ? -6.696 15.420 10.213 1.00 95.56 190 GLU A N 1
ATOM 1436 C CA . GLU A 1 190 ? -6.622 16.571 11.120 1.00 95.56 190 GLU A CA 1
ATOM 1437 C C . GLU A 1 190 ? -6.875 17.886 10.381 1.00 95.56 190 GLU A C 1
ATOM 1439 O O . GLU A 1 190 ? -7.675 18.702 10.831 1.00 95.56 190 GLU A O 1
ATOM 1444 N N . ARG A 1 191 ? -6.231 18.077 9.221 1.00 96.12 191 ARG A N 1
ATOM 1445 C CA . ARG A 1 191 ? -6.362 19.301 8.414 1.00 96.12 191 ARG A CA 1
ATOM 1446 C C . ARG A 1 191 ? -7.803 19.564 7.968 1.00 96.12 191 ARG A C 1
ATOM 1448 O O . ARG A 1 191 ? -8.221 20.714 7.922 1.00 96.12 191 ARG A O 1
ATOM 1455 N N . GLU A 1 192 ? -8.529 18.512 7.609 1.00 96.38 192 GLU A N 1
ATOM 1456 C CA . GLU A 1 192 ? -9.904 18.589 7.098 1.00 96.38 192 GLU A CA 1
ATOM 1457 C C . GLU A 1 192 ? -10.952 18.457 8.225 1.00 96.38 192 GLU A C 1
ATOM 1459 O O . GLU A 1 192 ? -12.148 18.412 7.947 1.00 96.38 192 GLU A O 1
ATOM 1464 N N . GLY A 1 193 ? -10.528 18.373 9.495 1.00 96.06 193 GLY A N 1
ATOM 1465 C CA . GLY A 1 193 ? -11.429 18.339 10.653 1.00 96.06 193 GLY A CA 1
ATOM 1466 C C . GLY A 1 193 ? -12.298 17.081 10.754 1.00 96.06 193 GLY A C 1
ATOM 1467 O O . GLY A 1 193 ? -13.396 17.134 11.307 1.00 96.06 193 GLY A O 1
ATOM 1468 N N . VAL A 1 194 ? -11.841 15.946 10.218 1.00 96.69 194 VAL A N 1
ATOM 1469 C CA . VAL A 1 194 ? -12.575 14.677 10.313 1.00 96.69 194 VAL A CA 1
ATOM 1470 C C . VAL A 1 194 ? -12.516 14.139 11.749 1.00 96.69 194 VAL A C 1
ATOM 1472 O O . VAL A 1 194 ? -11.428 14.110 12.319 1.00 96.69 194 VAL A O 1
ATOM 1475 N N . PRO A 1 195 ? -13.625 13.665 12.351 1.00 96.75 195 PRO A N 1
ATOM 1476 C CA . PRO A 1 195 ? -13.590 13.023 13.665 1.00 96.75 195 PRO A CA 1
ATOM 1477 C C . PRO A 1 195 ? -12.731 11.752 13.657 1.00 96.75 195 PRO A C 1
ATOM 1479 O O . PRO A 1 195 ? -12.982 10.829 12.884 1.00 96.75 195 PRO A O 1
ATOM 1482 N N . HIS A 1 196 ? -11.715 11.701 14.516 1.00 97.81 196 HIS A N 1
ATOM 1483 C CA . HIS A 1 196 ? -10.831 10.547 14.669 1.00 97.81 196 HIS A CA 1
ATOM 1484 C C . HIS A 1 196 ? -10.135 10.566 16.034 1.00 97.81 196 HIS A C 1
ATOM 1486 O O . HIS A 1 196 ? -10.017 11.611 16.674 1.00 97.81 196 HIS A O 1
ATOM 1492 N N . LEU A 1 197 ? -9.631 9.408 16.458 1.00 98.00 197 LEU A N 1
ATOM 1493 C CA . LEU A 1 197 ? -8.650 9.299 17.534 1.00 98.00 197 LEU A CA 1
ATOM 1494 C C . LEU A 1 197 ? -7.254 9.211 16.912 1.00 98.00 197 LEU A C 1
ATOM 1496 O O . LEU A 1 197 ? -7.057 8.434 15.981 1.00 98.00 197 LEU A O 1
ATOM 1500 N N . LYS A 1 198 ? -6.278 9.967 17.422 1.00 97.56 198 LYS A N 1
ATOM 1501 C CA . LYS A 1 198 ? -4.892 9.921 16.937 1.00 97.56 198 LYS A CA 1
ATOM 1502 C C . LYS A 1 198 ? -3.932 9.426 18.013 1.00 97.56 198 LYS A C 1
ATOM 1504 O O . LYS A 1 198 ? -3.971 9.879 19.153 1.00 97.56 198 LYS A O 1
ATOM 1509 N N . ILE A 1 199 ? -3.023 8.543 17.613 1.00 97.88 199 ILE A N 1
ATOM 1510 C CA . ILE A 1 199 ? -1.828 8.156 18.358 1.00 97.88 199 ILE A CA 1
ATOM 1511 C C . ILE A 1 199 ? -0.615 8.646 17.568 1.00 97.88 199 ILE A C 1
ATOM 1513 O O . ILE A 1 199 ? -0.246 8.081 16.537 1.00 97.88 199 ILE A O 1
ATOM 1517 N N . GLU A 1 200 ? 0.019 9.704 18.065 1.00 97.06 200 GLU A N 1
ATOM 1518 C CA . GLU A 1 200 ? 1.190 10.311 17.433 1.00 97.06 200 GLU A CA 1
ATOM 1519 C C . GLU A 1 200 ? 2.486 9.621 17.875 1.00 97.06 200 GLU A C 1
ATOM 1521 O O . GLU A 1 200 ? 3.237 10.111 18.716 1.00 97.06 200 GLU A O 1
ATOM 1526 N N . LYS A 1 201 ? 2.714 8.415 17.346 1.00 96.38 201 LYS A N 1
ATOM 1527 C CA . LYS A 1 201 ? 3.896 7.577 17.610 1.00 96.38 201 LYS A CA 1
ATOM 1528 C C . LYS A 1 201 ? 4.271 6.772 16.366 1.00 96.38 201 LYS A C 1
ATOM 1530 O O . LYS A 1 201 ? 3.539 6.765 15.375 1.00 96.38 201 LYS A O 1
ATOM 1535 N N . GLY A 1 202 ? 5.417 6.090 16.410 1.00 95.12 202 GLY A N 1
ATOM 1536 C CA . GLY A 1 202 ? 5.811 5.185 15.338 1.00 95.12 202 GLY A CA 1
ATOM 1537 C C . GLY A 1 202 ? 4.825 4.022 15.222 1.00 95.12 202 GLY A C 1
ATOM 1538 O O . GLY A 1 202 ? 4.484 3.343 16.192 1.00 95.12 202 GLY A O 1
ATOM 1539 N N . CYS A 1 203 ? 4.327 3.814 14.004 1.00 95.44 203 CYS A N 1
ATOM 1540 C CA . CYS A 1 203 ? 3.264 2.848 13.741 1.00 95.44 203 CYS A CA 1
ATOM 1541 C C . CYS A 1 203 ? 3.674 1.416 14.120 1.00 95.44 203 CYS A C 1
ATOM 1543 O O . CYS A 1 203 ? 2.881 0.671 14.691 1.00 95.44 203 CYS A O 1
ATOM 1545 N N . GLY A 1 204 ? 4.939 1.057 13.883 1.00 96.69 204 GLY A N 1
ATOM 1546 C CA . GLY A 1 204 ? 5.471 -0.253 14.246 1.00 96.69 204 GLY A CA 1
ATOM 1547 C C . GLY A 1 204 ? 5.398 -0.548 15.744 1.00 96.69 204 GLY A C 1
ATOM 1548 O O . GLY A 1 204 ? 4.961 -1.636 16.105 1.00 96.69 204 GLY A O 1
ATOM 1549 N N . GLU A 1 205 ? 5.783 0.399 16.609 1.00 96.56 205 GLU A N 1
ATOM 1550 C CA . GLU A 1 205 ? 5.753 0.178 18.063 1.00 96.56 205 GLU A CA 1
ATOM 1551 C C . GLU A 1 205 ? 4.322 0.074 18.595 1.00 96.56 205 GLU A C 1
ATOM 1553 O O . GLU A 1 205 ? 4.025 -0.787 19.420 1.00 96.56 205 GLU A O 1
ATOM 1558 N N . VAL A 1 206 ? 3.425 0.937 18.112 1.00 97.69 206 VAL A N 1
ATOM 1559 C CA . VAL A 1 206 ? 2.026 0.953 18.562 1.00 97.69 206 VAL A CA 1
ATOM 1560 C C . VAL A 1 206 ? 1.320 -0.348 18.195 1.00 97.69 206 VAL A C 1
ATOM 1562 O O . VAL A 1 206 ? 0.631 -0.923 19.034 1.00 97.69 206 VAL A O 1
ATOM 1565 N N . LEU A 1 207 ? 1.502 -0.834 16.964 1.00 97.75 207 LEU A N 1
ATOM 1566 C CA . LEU A 1 207 ? 0.856 -2.067 16.516 1.00 97.75 207 LEU A CA 1
ATOM 1567 C C . LEU A 1 207 ? 1.439 -3.307 17.200 1.00 97.75 207 LEU A C 1
ATOM 1569 O O . LEU A 1 207 ? 0.682 -4.199 17.571 1.00 97.75 207 LEU A O 1
ATOM 1573 N N . GLU A 1 208 ? 2.757 -3.358 17.410 1.00 97.44 208 GLU A N 1
ATOM 1574 C CA . GLU A 1 208 ? 3.404 -4.442 18.162 1.00 97.44 208 GLU A CA 1
ATOM 1575 C C . GLU A 1 208 ? 2.869 -4.510 19.603 1.00 97.44 208 GLU A C 1
ATOM 1577 O O . GLU A 1 208 ? 2.469 -5.582 20.061 1.00 97.44 208 GLU A O 1
ATOM 1582 N N . GLY A 1 209 ? 2.762 -3.364 20.285 1.00 97.12 209 GLY A N 1
ATOM 1583 C CA . GLY A 1 209 ? 2.177 -3.293 21.625 1.00 97.12 209 GLY A CA 1
ATOM 1584 C C . GLY A 1 209 ? 0.694 -3.683 21.660 1.00 97.12 209 GLY A C 1
ATOM 1585 O O . GLY A 1 209 ? 0.264 -4.380 22.576 1.00 97.12 209 GLY A O 1
ATOM 1586 N N . ALA A 1 210 ? -0.087 -3.296 20.645 1.00 95.94 210 ALA A N 1
ATOM 1587 C CA . ALA A 1 210 ? -1.496 -3.675 20.544 1.00 95.94 210 ALA A CA 1
ATOM 1588 C C . ALA A 1 210 ? -1.677 -5.195 20.405 1.00 95.94 210 ALA A C 1
ATOM 1590 O O . ALA A 1 210 ? -2.538 -5.772 21.066 1.00 95.94 210 ALA A O 1
ATOM 1591 N N . VAL A 1 211 ? -0.842 -5.856 19.595 1.00 97.06 211 VAL A N 1
ATOM 1592 C CA . VAL A 1 211 ? -0.844 -7.323 19.471 1.00 97.06 211 VAL A CA 1
ATOM 1593 C C . VAL A 1 211 ? -0.543 -7.980 20.815 1.00 97.06 211 VAL A C 1
ATOM 1595 O O . VAL A 1 211 ? -1.280 -8.871 21.233 1.00 97.06 211 VAL A O 1
ATOM 1598 N N . GLN A 1 212 ? 0.501 -7.524 21.514 1.00 95.62 212 GLN A N 1
ATOM 1599 C CA . GLN A 1 212 ? 0.883 -8.074 22.818 1.00 95.62 212 GLN A CA 1
ATOM 1600 C C . GLN A 1 212 ? -0.243 -7.942 23.848 1.00 95.62 212 GLN A C 1
ATOM 1602 O O . GLN A 1 212 ? -0.563 -8.915 24.527 1.00 95.62 212 GLN A O 1
ATOM 1607 N N . ALA A 1 213 ? -0.880 -6.771 23.923 1.00 95.19 213 ALA A N 1
ATOM 1608 C CA . ALA A 1 213 ? -1.996 -6.539 24.834 1.00 95.19 213 ALA A CA 1
ATOM 1609 C C . ALA A 1 213 ? -3.193 -7.452 24.517 1.00 95.19 213 ALA A C 1
ATOM 1611 O O . ALA A 1 213 ? -3.728 -8.100 25.411 1.00 95.19 213 ALA A O 1
ATOM 1612 N N . LEU A 1 214 ? -3.583 -7.558 23.242 1.00 94.38 214 LEU A N 1
ATOM 1613 C CA . LEU A 1 214 ? -4.746 -8.350 22.830 1.00 94.38 214 LEU A CA 1
ATOM 1614 C C . LEU A 1 214 ? -4.537 -9.859 23.001 1.00 94.38 214 LEU A C 1
ATOM 1616 O O . LEU A 1 214 ? -5.479 -10.567 23.354 1.00 94.38 214 LEU A O 1
ATOM 1620 N N . LEU A 1 215 ? -3.322 -10.358 22.764 1.00 91.75 215 LEU A N 1
ATOM 1621 C CA . LEU A 1 215 ? -2.988 -11.759 23.022 1.00 91.75 215 LEU A CA 1
ATOM 1622 C C . LEU A 1 215 ? -2.885 -12.043 24.526 1.00 91.75 215 LEU A C 1
ATOM 1624 O O . LEU A 1 215 ? -3.420 -13.050 24.981 1.00 91.75 215 LEU A O 1
ATOM 1628 N N . GLY A 1 216 ? -2.274 -11.141 25.303 1.00 83.62 216 GLY A N 1
ATOM 1629 C CA . GLY A 1 216 ? -2.172 -11.264 26.761 1.00 83.62 216 GLY A CA 1
ATOM 1630 C C . GLY A 1 216 ? -3.539 -11.320 27.446 1.00 83.62 216 GLY A C 1
ATOM 1631 O O . GLY A 1 216 ? -3.805 -12.240 28.215 1.00 83.62 216 GLY A O 1
ATOM 1632 N N . SER A 1 217 ? -4.461 -10.423 27.079 1.00 75.38 217 SER A N 1
ATOM 1633 C CA . SER A 1 217 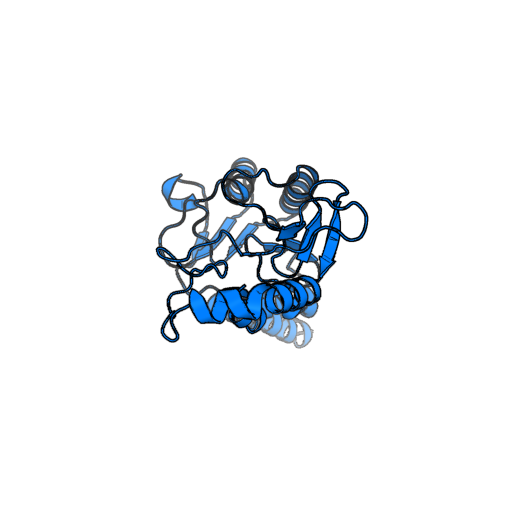? -5.823 -10.413 27.633 1.00 75.38 217 SER A CA 1
ATOM 1634 C C . SER A 1 217 ? -6.632 -11.676 27.310 1.00 75.38 217 SER A C 1
ATOM 1636 O O . SER A 1 217 ? -7.565 -12.005 28.039 1.00 75.38 217 SER A O 1
ATOM 1638 N N . ARG A 1 218 ? -6.305 -12.405 26.234 1.00 68.44 218 ARG A N 1
ATOM 1639 C CA . ARG A 1 218 ? -6.964 -13.683 25.910 1.00 68.44 218 ARG A CA 1
ATOM 1640 C C . ARG A 1 218 ? -6.490 -14.831 26.790 1.00 68.44 218 ARG A C 1
ATOM 1642 O O . ARG A 1 218 ? -7.293 -15.702 27.106 1.00 68.44 218 ARG A O 1
ATOM 1649 N N . VAL A 1 219 ? -5.216 -14.835 27.181 1.00 63.94 219 VAL A N 1
ATOM 1650 C CA . VAL A 1 219 ? -4.666 -15.851 28.091 1.00 63.94 219 VAL A CA 1
ATOM 1651 C C . VAL A 1 219 ? -5.297 -15.700 29.475 1.00 63.94 219 VAL A C 1
ATOM 1653 O O . VAL A 1 219 ? -5.849 -16.665 29.996 1.00 63.94 219 VAL A O 1
ATOM 1656 N N . GLU A 1 220 ? -5.358 -14.473 30.001 1.00 61.50 220 GLU A N 1
ATOM 1657 C CA . GLU A 1 220 ? -5.984 -14.182 31.300 1.00 61.50 220 GLU A CA 1
ATOM 1658 C C . GLU A 1 220 ? -7.480 -14.561 31.338 1.00 61.50 220 GLU A C 1
ATOM 1660 O O . GLU A 1 220 ? -7.977 -15.074 32.339 1.00 61.50 220 GLU A O 1
ATOM 1665 N N . GLN A 1 221 ? -8.209 -14.377 30.230 1.00 60.00 221 GLN A N 1
ATOM 1666 C CA . GLN A 1 221 ? -9.621 -14.779 30.123 1.00 60.00 221 GLN A CA 1
ATOM 1667 C C . GLN A 1 221 ? -9.841 -16.301 30.052 1.00 60.00 221 GLN A C 1
ATOM 1669 O O . GLN A 1 221 ? -10.940 -16.766 30.365 1.00 60.00 221 GLN A O 1
ATOM 1674 N N . CYS A 1 222 ? -8.836 -17.071 29.626 1.00 57.16 222 CYS A N 1
ATOM 1675 C CA . CYS A 1 222 ? -8.887 -18.533 29.588 1.00 57.16 222 CYS A CA 1
ATOM 1676 C C . CYS A 1 222 ? -8.460 -19.168 30.919 1.00 57.16 222 CYS A C 1
ATOM 1678 O O . CYS A 1 222 ? -8.985 -20.220 31.266 1.00 57.16 222 CYS A O 1
ATOM 1680 N N . GLU A 1 223 ? -7.549 -18.538 31.666 1.00 57.97 223 GLU A N 1
ATOM 1681 C CA . GLU A 1 223 ? -7.076 -19.024 32.975 1.00 57.97 223 GLU A CA 1
ATOM 1682 C C . GLU A 1 223 ? -8.015 -18.655 34.139 1.00 57.97 223 GLU A C 1
ATOM 1684 O O . GLU A 1 223 ? -7.972 -19.283 35.194 1.00 57.97 223 GLU A O 1
ATOM 1689 N N . GLY A 1 224 ? -8.895 -17.666 33.952 1.00 52.28 224 GLY A N 1
ATOM 1690 C CA . GLY A 1 224 ? -9.902 -17.247 34.934 1.00 52.28 224 GLY A CA 1
ATOM 1691 C C . GLY A 1 224 ? -11.243 -18.000 34.891 1.00 52.28 224 GLY A C 1
ATOM 1692 O O . GLY A 1 224 ? -12.233 -17.451 35.379 1.00 52.28 224 GLY A O 1
ATOM 1693 N N . ARG A 1 225 ? -11.313 -19.196 34.284 1.00 44.06 225 ARG A N 1
ATOM 1694 C CA . ARG A 1 225 ? -12.515 -20.057 34.247 1.00 44.06 225 ARG A CA 1
ATOM 1695 C C . ARG A 1 225 ? -12.316 -21.373 34.980 1.00 44.06 225 ARG A C 1
ATOM 1697 O O . ARG A 1 225 ? -11.264 -22.007 34.761 1.00 44.06 225 ARG A O 1
#